Protein AF-A0AAW1F116-F1 (afdb_monomer)

Organism: Zoarces viviparus (NCBI:txid48416)

Radius of gyration: 29.41 Å; Cα contacts (8 Å, |Δi|>4): 256; chains: 1; bounding box: 89×47×71 Å

pLDDT: mean 78.93, std 21.79, range [24.86, 97.06]

Foldseek 3Di:
DCVVQNDDQEDEDECDPVCVDPVVVVVCVVRNHHYHYDAPPCCVSVVVVVVVVVVLVVLVVVCVVVVHDSVLSVLVQQCDADPPHGGVCCQRVQARDDHPDDDDPVRRDHDDDDPVVRVVSVVVVVVVVCCVVCVPPDDDDDDDAQFWKWFADPVRDTAIWGFHAADPDPQWTWTQGPVRDTHIDGVVRIGGDPPDDDDDPDDDDDDDDDDDDDDDDDDDDDDDDDDDDDDDDDWDADPVGDTDDDDDDDDD

InterPro domains:
  IPR001584 Integrase, catalytic core [PS50994] (1-60)
  IPR012337 Ribonuclease H-like superfamily [SSF53098] (2-99)
  IPR036397 Ribonuclease H superfamily [G3DSA:3.30.420.10] (1-137)

Structure (mmCIF, N/CA/C/O backbone):
data_AF-A0AAW1F116-F1
#
_entry.id   AF-A0AAW1F116-F1
#
loop_
_atom_site.group_PDB
_atom_site.id
_atom_site.type_symbol
_atom_site.label_atom_id
_atom_site.label_alt_id
_atom_site.label_comp_id
_atom_site.label_asym_id
_atom_site.label_entity_id
_atom_site.label_seq_id
_atom_site.pdbx_PDB_ins_code
_atom_site.Cartn_x
_atom_site.Cartn_y
_atom_site.Cartn_z
_atom_site.occupancy
_atom_site.B_iso_or_equiv
_atom_site.auth_seq_id
_atom_site.auth_comp_id
_atom_site.auth_asym_id
_atom_site.auth_atom_id
_atom_site.pdbx_PDB_model_num
ATOM 1 N N . MET A 1 1 ? -5.452 -13.811 8.720 1.00 84.31 1 MET A N 1
ATOM 2 C CA . MET A 1 1 ? -6.011 -12.652 7.984 1.00 84.31 1 MET A CA 1
ATOM 3 C C . MET A 1 1 ? -7.254 -13.064 7.211 1.00 84.31 1 MET A C 1
ATOM 5 O O . MET A 1 1 ? -8.323 -12.602 7.580 1.00 84.31 1 MET A O 1
ATOM 9 N N . PHE A 1 2 ? -7.142 -13.975 6.236 1.00 91.81 2 PHE A N 1
ATOM 10 C CA . PHE A 1 2 ? -8.267 -14.377 5.377 1.00 91.81 2 PHE A CA 1
ATOM 11 C C . PHE A 1 2 ? -9.425 -15.009 6.157 1.00 91.81 2 PHE A C 1
ATOM 13 O O . PHE A 1 2 ? -10.562 -14.590 6.006 1.00 91.81 2 PHE A O 1
ATOM 20 N N . ALA A 1 3 ? -9.136 -15.886 7.122 1.00 93.38 3 ALA A N 1
ATOM 21 C CA . ALA A 1 3 ? -10.169 -16.444 8.001 1.00 93.38 3 ALA A CA 1
ATOM 22 C C . ALA A 1 3 ? -10.901 -15.398 8.873 1.00 93.38 3 ALA A C 1
ATOM 24 O O . ALA A 1 3 ? -12.000 -15.654 9.344 1.00 93.38 3 ALA A O 1
ATOM 25 N N . ARG A 1 4 ? -10.297 -14.224 9.122 1.00 91.81 4 ARG A N 1
ATOM 26 C CA . ARG A 1 4 ? -10.883 -13.178 9.980 1.00 91.81 4 ARG A CA 1
ATOM 27 C C . ARG A 1 4 ? -11.636 -12.111 9.188 1.00 91.81 4 ARG A C 1
ATOM 29 O O . ARG A 1 4 ? -12.602 -11.565 9.702 1.00 91.81 4 ARG A O 1
ATOM 36 N N . PHE A 1 5 ? -11.161 -11.776 7.990 1.00 91.44 5 PHE A N 1
ATOM 37 C CA . PHE A 1 5 ? -11.670 -10.646 7.204 1.00 91.44 5 PHE A CA 1
ATOM 38 C C . PHE A 1 5 ? -12.236 -11.050 5.838 1.00 91.44 5 PHE A C 1
ATOM 40 O O . PHE A 1 5 ? -12.688 -10.184 5.097 1.00 91.44 5 PHE A O 1
ATOM 47 N N . GLY A 1 6 ? -12.222 -12.343 5.517 1.00 94.88 6 GLY A N 1
ATOM 48 C CA . GLY A 1 6 ? -12.555 -12.859 4.197 1.00 94.88 6 GLY A CA 1
ATOM 49 C C . GLY A 1 6 ? -11.342 -12.929 3.271 1.00 94.88 6 GLY A C 1
ATOM 50 O O . GLY A 1 6 ? -10.283 -12.345 3.532 1.00 94.88 6 GLY A O 1
ATOM 51 N N . ILE A 1 7 ? -11.509 -13.683 2.189 1.00 95.50 7 ILE A N 1
ATOM 52 C CA . ILE A 1 7 ? -10.541 -13.757 1.099 1.00 95.50 7 ILE A CA 1
ATOM 53 C C . ILE A 1 7 ? -10.674 -12.467 0.270 1.00 95.50 7 ILE A C 1
ATOM 55 O O . ILE A 1 7 ? -11.792 -12.105 -0.106 1.00 95.50 7 ILE A O 1
ATOM 59 N N . PRO A 1 8 ? -9.583 -11.719 0.032 1.00 94.75 8 PRO A N 1
ATOM 60 C CA . PRO A 1 8 ? -9.635 -10.516 -0.791 1.00 94.75 8 PRO A CA 1
ATOM 61 C C . PRO A 1 8 ? -9.815 -10.873 -2.271 1.00 94.75 8 PRO A C 1
ATOM 63 O O . PRO A 1 8 ? -9.358 -11.917 -2.707 1.00 94.75 8 PRO A O 1
ATOM 66 N N . GLN A 1 9 ? -10.384 -9.962 -3.063 1.00 95.38 9 GLN A N 1
ATOM 67 C CA . GLN A 1 9 ? -10.419 -10.125 -4.525 1.00 95.38 9 GLN A CA 1
ATOM 68 C C . GLN A 1 9 ? -9.025 -10.005 -5.154 1.00 95.38 9 GLN A C 1
ATOM 70 O O . GLN A 1 9 ? -8.694 -10.741 -6.077 1.00 95.38 9 GLN A O 1
ATOM 75 N N . THR A 1 10 ? -8.197 -9.093 -4.634 1.00 92.56 10 THR A N 1
ATOM 76 C CA . THR A 1 10 ? -6.861 -8.818 -5.170 1.00 92.56 10 THR A CA 1
ATOM 77 C C . THR A 1 10 ? -5.856 -8.628 -4.038 1.00 92.56 10 THR A C 1
ATOM 79 O O . THR A 1 10 ? -6.103 -7.880 -3.086 1.00 92.56 10 THR A O 1
ATOM 82 N N . VAL A 1 11 ? -4.689 -9.256 -4.164 1.00 91.56 11 VAL A N 1
ATOM 83 C CA . VAL A 1 11 ? -3.515 -9.065 -3.307 1.00 91.56 11 VAL A CA 1
ATOM 84 C C . VAL A 1 11 ? -2.414 -8.417 -4.134 1.00 91.56 11 VAL A C 1
ATOM 86 O O . VAL A 1 11 ? -2.027 -8.930 -5.180 1.00 91.56 11 VAL A O 1
ATOM 89 N N . ILE A 1 12 ? -1.875 -7.302 -3.645 1.00 88.06 12 ILE A N 1
ATOM 90 C CA . ILE A 1 12 ? -0.741 -6.617 -4.270 1.00 88.06 12 ILE A CA 1
ATOM 91 C C . ILE A 1 12 ? 0.483 -6.807 -3.379 1.00 88.06 12 ILE A C 1
ATOM 93 O O . ILE A 1 12 ? 0.433 -6.494 -2.190 1.00 88.06 12 ILE A O 1
ATOM 97 N N . SER A 1 13 ? 1.585 -7.298 -3.943 1.00 87.88 13 SER A N 1
ATOM 98 C CA . SER A 1 13 ? 2.854 -7.457 -3.224 1.00 87.88 13 SER A CA 1
ATOM 99 C C . SER A 1 13 ? 4.037 -6.933 -4.034 1.00 87.88 13 SER A C 1
ATOM 101 O O . SER A 1 13 ? 3.934 -6.611 -5.222 1.00 87.88 13 SER A O 1
ATOM 103 N N . ASN A 1 14 ? 5.204 -6.875 -3.394 1.00 83.50 14 ASN A N 1
ATOM 104 C CA . ASN A 1 14 ? 6.452 -6.753 -4.133 1.00 83.50 14 ASN A CA 1
ATOM 105 C C . ASN A 1 14 ? 6.802 -8.073 -4.840 1.00 83.50 14 ASN A C 1
ATOM 107 O O . ASN A 1 14 ? 6.207 -9.121 -4.579 1.00 83.50 14 ASN A O 1
ATOM 111 N N . ASN A 1 15 ? 7.790 -8.017 -5.731 1.00 80.81 15 ASN A N 1
ATOM 112 C CA . ASN A 1 15 ? 8.308 -9.189 -6.434 1.00 80.81 15 ASN A CA 1
ATOM 113 C C . ASN A 1 15 ? 9.326 -9.979 -5.583 1.00 80.81 15 ASN A C 1
ATOM 115 O O . ASN A 1 15 ? 10.369 -10.389 -6.085 1.00 80.81 15 ASN A O 1
ATOM 119 N N . GLY A 1 16 ? 9.078 -10.089 -4.272 1.00 82.69 16 GLY A N 1
ATOM 120 C CA . GLY A 1 16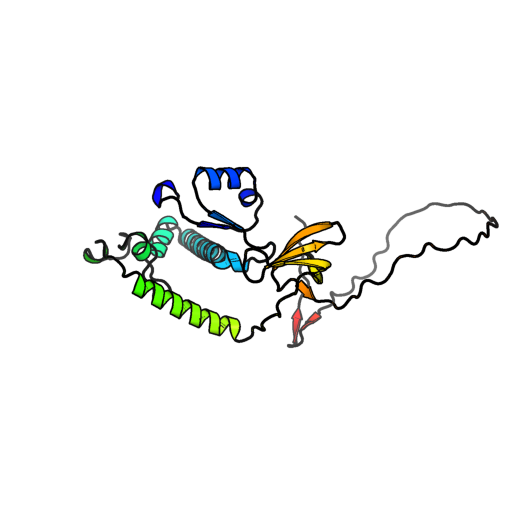 ? 9.927 -10.854 -3.362 1.00 82.69 16 GLY A CA 1
ATOM 121 C C . GLY A 1 16 ? 9.828 -12.360 -3.645 1.00 82.69 16 GLY A C 1
ATOM 122 O O . GLY A 1 16 ? 8.753 -12.804 -4.051 1.00 82.69 16 GLY A O 1
ATOM 123 N N . PRO A 1 17 ? 10.888 -13.154 -3.392 1.00 85.31 17 PRO A N 1
ATOM 124 C CA . PRO A 1 17 ? 10.936 -14.571 -3.770 1.00 85.31 17 PRO A CA 1
ATOM 125 C C . PRO A 1 17 ? 9.755 -15.398 -3.257 1.00 85.31 17 PRO A C 1
ATOM 127 O O . PRO A 1 17 ? 9.242 -16.245 -3.976 1.00 85.31 17 PRO A O 1
ATOM 130 N N . CYS A 1 18 ? 9.281 -15.107 -2.042 1.00 89.06 18 CYS A N 1
ATOM 131 C CA . CYS A 1 18 ? 8.142 -15.792 -1.431 1.00 89.06 18 CYS A CA 1
ATOM 132 C C . CYS A 1 18 ? 6.794 -15.484 -2.098 1.00 89.06 18 CYS A C 1
ATOM 134 O O . CYS A 1 18 ? 5.883 -16.297 -2.012 1.00 89.06 18 CYS A O 1
ATOM 136 N N . TYR A 1 19 ? 6.654 -14.330 -2.753 1.00 86.56 19 TYR A N 1
ATOM 137 C CA . TYR A 1 19 ? 5.426 -13.948 -3.453 1.00 86.56 19 TYR A CA 1
ATOM 138 C C . TYR A 1 19 ? 5.487 -14.297 -4.941 1.00 86.56 19 TYR A C 1
ATOM 140 O O . TYR A 1 19 ? 4.455 -14.523 -5.558 1.00 86.56 19 TYR A O 1
ATOM 148 N N . SER A 1 20 ? 6.682 -14.357 -5.535 1.00 86.12 20 SER A N 1
ATOM 149 C CA . SER A 1 20 ? 6.868 -14.760 -6.935 1.00 86.12 20 SER A CA 1
ATOM 150 C C . SER A 1 20 ? 6.945 -16.277 -7.140 1.00 86.12 20 SER A C 1
ATOM 152 O O . SER A 1 20 ? 7.155 -16.721 -8.268 1.00 86.12 20 SER A O 1
ATOM 154 N N . SER A 1 21 ? 6.836 -17.066 -6.070 1.00 90.62 21 SER A N 1
ATOM 155 C CA . SER A 1 21 ? 7.006 -18.515 -6.117 1.00 90.62 21 SER A CA 1
ATOM 156 C C . SER A 1 21 ? 5.796 -19.227 -6.736 1.00 90.62 21 SER A C 1
ATOM 158 O O . SER A 1 21 ? 4.681 -18.694 -6.793 1.00 90.62 21 SER A O 1
ATOM 160 N N . GLN A 1 22 ? 6.009 -20.455 -7.213 1.00 92.56 22 GLN A N 1
ATOM 161 C CA . GLN A 1 22 ? 4.931 -21.268 -7.776 1.00 92.56 22 GLN A CA 1
ATOM 162 C C . GLN A 1 22 ? 3.913 -21.666 -6.702 1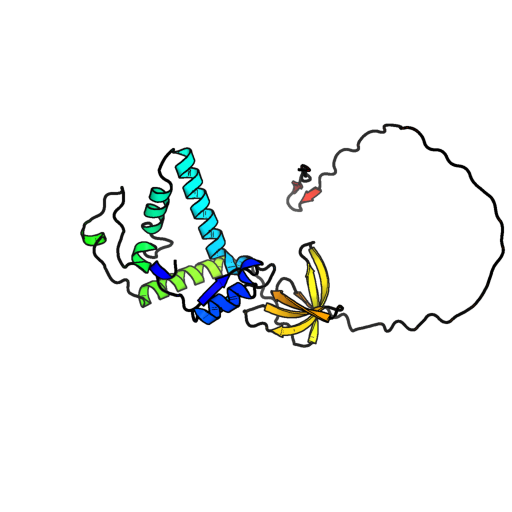.00 92.56 22 GLN A C 1
ATOM 164 O O . GLN A 1 22 ? 2.720 -21.732 -6.985 1.00 92.56 22 GLN A O 1
ATOM 169 N N . GLU A 1 23 ? 4.363 -21.857 -5.464 1.00 95.19 23 GLU A N 1
ATOM 170 C CA . GLU A 1 23 ? 3.519 -22.157 -4.311 1.00 95.19 23 GLU A CA 1
ATOM 171 C C . GLU A 1 23 ? 2.545 -21.013 -4.028 1.00 95.19 23 GLU A C 1
ATOM 173 O O . GLU A 1 23 ? 1.354 -21.260 -3.846 1.00 95.19 23 GLU A O 1
ATOM 178 N N . PHE A 1 24 ? 3.010 -19.755 -4.051 1.00 93.88 24 PHE A N 1
ATOM 179 C CA . PHE A 1 24 ? 2.128 -18.607 -3.829 1.00 93.88 24 PHE A CA 1
ATOM 180 C C . PHE A 1 24 ? 1.108 -18.444 -4.962 1.00 93.88 24 PHE A C 1
ATOM 182 O O . PHE A 1 24 ? -0.053 -18.128 -4.704 1.00 93.88 24 PHE A O 1
ATOM 189 N N . ARG A 1 25 ? 1.505 -18.737 -6.207 1.00 93.25 25 ARG A N 1
ATOM 190 C CA . ARG A 1 25 ? 0.584 -18.771 -7.354 1.00 93.25 25 ARG A CA 1
ATOM 191 C C . ARG A 1 25 ? -0.449 -19.897 -7.236 1.00 93.25 25 ARG A C 1
ATOM 193 O O . ARG A 1 25 ? -1.620 -19.696 -7.545 1.00 93.25 25 ARG A O 1
ATOM 200 N N . GLY A 1 26 ? -0.033 -21.077 -6.779 1.00 96.62 26 GLY A N 1
ATOM 201 C CA . GLY A 1 26 ? -0.941 -22.190 -6.498 1.00 96.62 26 GLY A CA 1
ATOM 202 C C . GLY A 1 26 ? -1.939 -21.832 -5.399 1.00 96.62 26 GLY A C 1
ATOM 203 O O . GLY A 1 26 ? -3.133 -22.080 -5.542 1.00 96.62 26 GLY A O 1
ATOM 204 N N . PHE A 1 27 ? -1.468 -21.165 -4.345 1.00 95.12 27 PHE A N 1
ATOM 205 C CA . PHE A 1 27 ? -2.308 -20.640 -3.272 1.00 95.12 27 PHE A CA 1
ATOM 206 C C . PHE A 1 27 ? -3.316 -19.598 -3.774 1.00 95.12 27 PHE A C 1
ATOM 208 O O . PHE A 1 27 ? -4.495 -19.711 -3.443 1.00 95.12 27 PHE A O 1
ATOM 215 N N . SER A 1 28 ? -2.894 -18.634 -4.600 1.00 95.44 28 SER A N 1
ATOM 216 C CA . SER A 1 28 ? -3.798 -17.612 -5.144 1.00 95.44 28 SER A CA 1
ATOM 217 C C . SER A 1 28 ? -4.885 -18.199 -6.034 1.00 95.44 28 SER A C 1
ATOM 219 O O . SER A 1 28 ? -6.040 -17.804 -5.926 1.00 95.44 28 SER A O 1
ATOM 221 N N . HIS A 1 29 ? -4.537 -19.193 -6.854 1.00 95.75 29 HIS A N 1
ATOM 222 C CA . HIS A 1 29 ? -5.502 -19.908 -7.683 1.00 95.75 29 HIS A CA 1
ATOM 223 C C . HIS A 1 29 ? -6.464 -20.760 -6.845 1.00 95.75 29 HIS A C 1
ATOM 225 O O . HIS A 1 29 ? -7.668 -20.734 -7.064 1.00 95.75 29 HIS A O 1
ATOM 231 N N . ALA A 1 30 ? -5.952 -21.503 -5.859 1.00 97.06 30 ALA A N 1
ATOM 232 C CA . ALA A 1 30 ? -6.778 -22.356 -5.005 1.00 97.06 30 ALA A CA 1
ATOM 233 C C . ALA A 1 30 ? -7.777 -21.561 -4.149 1.00 97.06 30 ALA A C 1
ATOM 235 O O . ALA A 1 30 ? -8.827 -22.085 -3.788 1.00 97.06 30 ALA A O 1
ATOM 236 N N . TRP A 1 31 ? -7.444 -20.315 -3.811 1.00 95.75 31 TRP A N 1
ATOM 237 C CA . TRP A 1 31 ? -8.274 -19.436 -2.987 1.00 95.75 31 TRP A CA 1
ATOM 238 C C . TRP A 1 31 ? -9.019 -18.373 -3.807 1.00 95.75 31 TRP A C 1
ATOM 240 O O . TRP A 1 31 ? -9.673 -17.529 -3.209 1.00 95.75 31 TRP A O 1
ATOM 250 N N . ASP A 1 32 ? -8.941 -18.424 -5.139 1.00 96.06 32 ASP A N 1
ATOM 251 C CA . ASP A 1 32 ? -9.643 -17.532 -6.074 1.00 96.06 32 ASP A CA 1
ATOM 252 C C . ASP A 1 32 ? -9.429 -16.030 -5.800 1.00 96.06 32 ASP A C 1
ATOM 254 O O . ASP A 1 32 ? -10.367 -15.241 -5.679 1.00 96.06 32 ASP A O 1
ATOM 258 N N . PHE A 1 33 ? -8.160 -15.623 -5.672 1.00 95.69 33 PHE A N 1
ATOM 259 C CA . PHE A 1 33 ? -7.792 -14.208 -5.620 1.00 95.69 33 PHE A CA 1
ATOM 260 C C . PHE A 1 33 ? -6.725 -13.848 -6.652 1.00 95.69 33 PHE A C 1
ATOM 262 O O . PHE A 1 33 ? -5.794 -14.606 -6.931 1.00 95.69 33 PHE A O 1
ATOM 269 N N . GLU A 1 34 ? -6.820 -12.633 -7.186 1.00 94.00 34 GLU A N 1
ATOM 270 C CA . GLU A 1 34 ? -5.843 -12.103 -8.127 1.00 94.00 34 GLU A CA 1
ATOM 271 C C . GLU A 1 34 ? -4.581 -11.651 -7.382 1.00 94.00 34 GLU A C 1
ATOM 273 O O . GLU A 1 34 ? -4.638 -10.826 -6.468 1.00 94.00 34 GLU A O 1
ATOM 278 N N . HIS A 1 35 ? -3.414 -12.158 -7.780 1.00 92.31 35 HIS A N 1
ATOM 279 C CA . HIS A 1 35 ? -2.134 -11.709 -7.237 1.00 92.31 35 HIS A CA 1
ATOM 280 C C . HIS A 1 35 ? -1.387 -10.823 -8.234 1.00 92.31 35 HIS A C 1
ATOM 282 O O . HIS A 1 35 ? -0.982 -11.269 -9.306 1.00 92.31 35 HIS A O 1
ATOM 288 N N . ILE A 1 36 ? -1.163 -9.564 -7.855 1.00 87.56 36 ILE A N 1
ATOM 289 C CA . ILE A 1 36 ? -0.456 -8.577 -8.673 1.00 87.56 36 ILE A CA 1
ATOM 290 C C . ILE A 1 36 ? 0.880 -8.241 -8.012 1.00 87.56 36 ILE A C 1
ATOM 292 O O . ILE A 1 36 ? 0.934 -7.666 -6.923 1.00 87.56 36 ILE A O 1
ATOM 296 N N . THR A 1 37 ? 1.985 -8.529 -8.697 1.00 85.56 37 THR A N 1
ATOM 297 C CA . THR A 1 37 ? 3.317 -8.103 -8.251 1.00 85.56 37 THR A CA 1
ATOM 298 C C . THR A 1 37 ? 3.696 -6.760 -8.850 1.00 85.56 37 THR A C 1
ATOM 300 O O . THR A 1 37 ? 3.411 -6.452 -10.016 1.00 85.56 37 THR A O 1
ATOM 303 N N . SER A 1 38 ? 4.382 -5.935 -8.067 1.00 79.50 38 SER A N 1
ATOM 304 C CA . SER A 1 38 ? 4.970 -4.702 -8.573 1.00 79.50 38 SER A CA 1
ATOM 305 C C . SER A 1 38 ? 6.168 -4.929 -9.493 1.00 79.50 38 SER A C 1
ATOM 307 O O . SER A 1 38 ? 6.846 -5.954 -9.432 1.00 79.50 38 SER A O 1
ATOM 309 N N . SER A 1 39 ? 6.453 -3.940 -10.352 1.00 71.75 39 SER A N 1
ATOM 310 C CA . SER A 1 39 ? 7.648 -3.978 -11.193 1.00 71.75 39 SER A CA 1
ATOM 311 C C . SER A 1 39 ? 8.880 -4.047 -10.291 1.00 71.75 39 SER A C 1
ATOM 313 O O . SER A 1 39 ? 8.979 -3.249 -9.348 1.00 71.75 39 SER A O 1
ATOM 315 N N . PRO A 1 40 ? 9.862 -4.904 -10.614 1.00 67.88 40 PRO A N 1
ATOM 316 C CA . PRO A 1 40 ? 11.149 -4.880 -9.942 1.00 67.88 40 PRO A CA 1
ATOM 317 C C . PRO A 1 40 ? 11.721 -3.458 -9.915 1.00 67.88 40 PRO A C 1
ATOM 319 O O . PRO A 1 40 ? 11.566 -2.692 -10.875 1.00 67.88 40 PRO A O 1
ATOM 322 N N . LEU A 1 41 ? 12.354 -3.111 -8.791 1.00 64.88 41 LEU A N 1
ATOM 323 C CA . LEU A 1 41 ? 12.964 -1.806 -8.514 1.00 64.88 41 LEU A CA 1
ATOM 324 C C . LEU A 1 41 ? 11.974 -0.624 -8.403 1.00 64.88 41 LEU A C 1
ATOM 326 O O . LEU A 1 41 ? 12.401 0.524 -8.272 1.00 64.88 41 LEU A O 1
ATOM 330 N N . TYR A 1 42 ? 10.655 -0.854 -8.405 1.00 68.50 42 TYR A N 1
ATOM 331 C CA . TYR A 1 42 ? 9.645 0.199 -8.230 1.00 68.50 42 TYR A CA 1
ATOM 332 C C . TYR A 1 42 ? 8.948 0.151 -6.852 1.00 68.50 42 TYR A C 1
ATOM 334 O O . TYR A 1 42 ? 7.748 -0.135 -6.787 1.00 68.50 42 TYR A O 1
ATOM 342 N N . PRO A 1 43 ? 9.654 0.456 -5.738 1.00 59.94 43 PRO A N 1
ATOM 343 C CA . PRO A 1 43 ? 9.103 0.342 -4.381 1.00 59.94 43 PRO A CA 1
ATOM 344 C C . PRO A 1 43 ? 7.872 1.230 -4.152 1.00 59.94 43 PRO A C 1
ATOM 346 O O . PRO A 1 43 ? 6.994 0.887 -3.369 1.00 59.94 43 PRO A O 1
ATOM 349 N N . GLN A 1 44 ? 7.723 2.326 -4.908 1.00 69.25 44 GLN A N 1
ATOM 350 C CA . GLN A 1 44 ? 6.590 3.251 -4.779 1.00 69.25 44 GLN A CA 1
ATOM 351 C C . GLN A 1 44 ? 5.226 2.565 -4.934 1.00 69.25 44 GLN A C 1
ATOM 353 O O . GLN A 1 44 ? 4.260 2.984 -4.302 1.00 69.25 44 GLN A O 1
ATOM 358 N N . SER A 1 45 ? 5.144 1.502 -5.731 1.00 64.75 45 SER A N 1
ATOM 359 C CA . SER A 1 45 ? 3.909 0.724 -5.910 1.00 64.75 45 SER A CA 1
ATOM 360 C C . SER A 1 45 ? 3.443 -0.018 -4.653 1.00 64.75 45 SER A C 1
ATOM 362 O O . SER A 1 45 ? 2.248 -0.246 -4.512 1.00 64.75 45 SER A O 1
ATOM 364 N N . ASN A 1 46 ? 4.349 -0.337 -3.723 1.00 76.31 46 ASN A N 1
ATOM 365 C CA . ASN A 1 46 ? 4.034 -0.950 -2.430 1.00 76.31 46 ASN A CA 1
ATOM 366 C C . ASN A 1 46 ? 4.216 0.034 -1.256 1.00 76.31 46 ASN A C 1
ATOM 368 O O . ASN A 1 46 ? 4.230 -0.353 -0.087 1.00 76.31 46 ASN A O 1
ATOM 372 N N . SER A 1 47 ? 4.351 1.330 -1.560 1.00 77.56 47 SER A N 1
ATOM 373 C CA . SER A 1 47 ? 4.700 2.355 -0.570 1.00 77.56 47 SER A CA 1
ATOM 374 C C . SER A 1 47 ? 3.691 2.475 0.568 1.00 77.56 47 SER A C 1
ATOM 376 O O . SER A 1 47 ? 4.085 2.805 1.682 1.00 77.56 47 SER A O 1
ATOM 378 N N . LEU A 1 48 ? 2.406 2.188 0.330 1.00 83.38 48 LEU A N 1
ATOM 379 C CA . LEU A 1 48 ? 1.396 2.224 1.387 1.00 83.38 48 LEU A CA 1
ATOM 380 C C . LEU A 1 48 ? 1.684 1.172 2.465 1.00 83.38 48 LEU A C 1
ATOM 382 O O . LEU A 1 48 ? 1.730 1.517 3.641 1.00 83.38 48 LEU A O 1
ATOM 386 N N . ALA A 1 49 ? 1.935 -0.078 2.067 1.00 86.00 49 ALA A N 1
ATOM 387 C CA . ALA A 1 49 ? 2.260 -1.148 3.005 1.00 86.00 49 ALA A CA 1
ATOM 388 C C . ALA A 1 49 ? 3.575 -0.855 3.743 1.00 86.00 49 ALA A C 1
ATOM 390 O O . ALA A 1 49 ? 3.640 -0.987 4.963 1.00 86.00 49 ALA A O 1
ATOM 391 N N . GLU A 1 50 ? 4.600 -0.380 3.029 1.00 87.12 50 GLU A N 1
ATOM 392 C CA . GLU A 1 50 ? 5.883 0.013 3.626 1.00 87.12 50 GLU A CA 1
ATOM 393 C C . GLU A 1 50 ? 5.720 1.143 4.652 1.00 87.12 50 GLU A C 1
ATOM 395 O O . GLU A 1 50 ? 6.283 1.080 5.747 1.00 87.12 50 GLU A O 1
ATOM 400 N N . LYS A 1 51 ? 4.902 2.156 4.340 1.00 89.19 51 LYS A N 1
ATOM 401 C CA . LYS A 1 51 ? 4.587 3.248 5.267 1.00 89.19 51 LYS A CA 1
ATOM 402 C C . LYS A 1 51 ? 3.820 2.759 6.484 1.00 89.19 51 LYS A C 1
ATOM 404 O O . LYS A 1 51 ? 4.158 3.161 7.593 1.00 89.19 51 LYS A O 1
ATOM 409 N N . THR A 1 52 ? 2.857 1.858 6.315 1.00 89.31 52 THR A N 1
ATOM 410 C CA . THR A 1 52 ? 2.153 1.252 7.450 1.00 89.31 52 THR A CA 1
ATOM 411 C C . THR A 1 52 ? 3.110 0.459 8.339 1.00 89.31 52 THR A C 1
ATOM 413 O O . THR A 1 52 ? 3.061 0.615 9.556 1.00 89.31 52 THR A O 1
ATOM 416 N N . VAL A 1 53 ? 4.031 -0.325 7.768 1.00 91.81 53 VAL A N 1
ATOM 417 C CA . VAL A 1 53 ? 5.066 -1.038 8.540 1.00 91.81 53 VAL A CA 1
ATOM 418 C C . VAL A 1 53 ? 5.959 -0.055 9.295 1.00 91.81 53 VAL A C 1
ATOM 420 O O . VAL A 1 53 ? 6.250 -0.280 10.468 1.00 91.81 53 VAL A O 1
ATOM 423 N N . GLN A 1 54 ? 6.358 1.053 8.664 1.00 93.12 54 GLN A N 1
ATOM 424 C CA . GLN A 1 54 ? 7.126 2.113 9.321 1.00 93.12 54 GLN A CA 1
ATOM 425 C C . GLN A 1 54 ? 6.366 2.697 10.524 1.00 93.12 54 GLN A C 1
ATOM 427 O O . GLN A 1 54 ? 6.943 2.840 11.600 1.00 93.12 54 GLN A O 1
ATOM 432 N N . THR A 1 55 ? 5.074 3.001 10.368 1.00 93.38 55 THR A N 1
ATOM 433 C CA . THR A 1 55 ? 4.225 3.495 11.462 1.00 93.38 55 THR A CA 1
ATOM 434 C C . THR A 1 55 ? 4.099 2.472 12.589 1.00 93.38 55 THR A C 1
ATOM 436 O O . THR A 1 55 ? 4.254 2.834 13.751 1.00 93.38 55 THR A O 1
ATOM 439 N N . VAL A 1 56 ? 3.863 1.198 12.263 1.00 94.44 56 VAL A N 1
ATOM 440 C CA . VAL A 1 56 ? 3.741 0.117 13.252 1.00 94.44 56 VAL A CA 1
ATOM 441 C C . VAL A 1 56 ? 5.036 -0.058 14.040 1.00 94.44 56 VAL A C 1
ATOM 443 O O . VAL A 1 56 ? 4.982 -0.098 15.264 1.00 94.44 56 VAL A O 1
ATOM 446 N N . LYS A 1 57 ? 6.195 -0.082 13.373 1.00 95.94 57 LYS A N 1
ATOM 447 C CA . LYS A 1 57 ? 7.502 -0.149 14.047 1.00 95.94 57 LYS A CA 1
ATOM 448 C C . LYS A 1 57 ? 7.684 1.011 15.021 1.00 95.94 57 LYS A C 1
ATOM 450 O O . LYS A 1 57 ? 7.931 0.780 16.195 1.00 95.94 57 LYS A O 1
ATOM 455 N N . ALA A 1 58 ? 7.418 2.239 14.574 1.00 96.19 58 ALA A N 1
ATOM 456 C CA . ALA A 1 58 ? 7.516 3.414 15.434 1.00 96.19 58 ALA A CA 1
ATOM 457 C C . ALA A 1 58 ? 6.566 3.357 16.647 1.00 96.19 58 ALA A C 1
ATOM 459 O O . ALA A 1 58 ? 6.909 3.854 17.719 1.00 96.19 58 ALA A O 1
ATOM 460 N N . LEU A 1 59 ? 5.371 2.771 16.502 1.00 95.62 59 LEU A N 1
ATOM 461 C CA . LEU A 1 59 ? 4.458 2.543 17.628 1.00 95.62 59 LEU A CA 1
ATOM 462 C C . LEU A 1 59 ? 5.018 1.513 18.615 1.00 95.62 59 LEU A C 1
ATOM 464 O O . LEU A 1 59 ? 4.920 1.721 19.822 1.00 95.62 59 LEU A O 1
ATOM 468 N N . MET A 1 60 ? 5.614 0.429 18.115 1.00 95.88 60 MET A N 1
ATOM 469 C CA . MET A 1 60 ? 6.225 -0.611 18.947 1.00 95.88 60 MET A CA 1
ATOM 470 C C . MET A 1 60 ? 7.463 -0.091 19.683 1.00 95.88 60 MET A C 1
ATOM 472 O O . MET A 1 60 ? 7.588 -0.329 20.880 1.00 95.88 60 MET A O 1
ATOM 476 N N . ASP A 1 61 ? 8.315 0.691 19.017 1.00 96.81 61 ASP A N 1
ATOM 477 C CA . ASP A 1 61 ? 9.502 1.305 19.626 1.00 96.81 61 ASP A CA 1
ATOM 478 C C . ASP A 1 61 ? 9.113 2.255 20.768 1.00 96.81 61 ASP A C 1
ATOM 480 O O . ASP A 1 61 ? 9.713 2.237 21.844 1.00 96.81 61 ASP A O 1
ATOM 484 N N . LYS A 1 62 ? 8.056 3.056 20.569 1.00 96.00 62 LYS A N 1
ATOM 485 C CA . LYS A 1 62 ? 7.508 3.936 21.611 1.00 96.00 62 LYS A CA 1
ATOM 486 C C . LYS A 1 62 ? 6.919 3.150 22.778 1.00 96.00 62 LYS A C 1
ATOM 488 O O . LYS A 1 62 ? 7.171 3.513 23.924 1.00 96.00 62 LYS A O 1
ATOM 493 N N . ALA A 1 63 ? 6.166 2.085 22.499 1.00 95.50 63 ALA A N 1
ATOM 494 C CA . ALA A 1 63 ? 5.604 1.228 23.539 1.00 95.50 63 ALA A CA 1
ATOM 495 C C . ALA A 1 63 ? 6.713 0.572 24.373 1.00 95.50 63 ALA A C 1
ATOM 497 O O . ALA A 1 63 ? 6.675 0.606 25.599 1.00 95.50 63 ALA A O 1
ATOM 498 N N . HIS A 1 64 ? 7.762 0.078 23.711 1.00 96.19 64 HIS A N 1
ATOM 499 C CA . HIS A 1 64 ? 8.939 -0.476 24.370 1.00 96.19 64 HIS A CA 1
ATOM 500 C C . HIS A 1 64 ? 9.648 0.566 25.250 1.00 96.19 64 HIS A C 1
ATOM 502 O O . HIS A 1 64 ? 9.917 0.302 26.421 1.00 96.19 64 HIS A O 1
ATOM 508 N N . ALA A 1 65 ? 9.889 1.776 24.730 1.00 96.81 65 ALA A N 1
ATOM 509 C CA . ALA A 1 65 ? 10.505 2.864 25.492 1.00 96.81 65 ALA A CA 1
ATOM 510 C C . ALA A 1 65 ? 9.687 3.264 26.735 1.00 96.81 65 ALA A C 1
ATOM 512 O O . ALA A 1 65 ? 10.258 3.603 27.769 1.00 96.81 65 ALA A O 1
ATOM 513 N N . GLN A 1 66 ? 8.356 3.195 26.648 1.00 95.56 66 GLN A N 1
ATOM 514 C CA . GLN A 1 66 ? 7.434 3.509 27.745 1.00 95.56 66 GLN A CA 1
ATOM 515 C C . GLN A 1 66 ? 7.092 2.300 28.630 1.00 95.56 66 GLN A C 1
ATOM 517 O O . GLN A 1 66 ? 6.365 2.460 29.607 1.00 95.56 66 GLN A O 1
ATOM 522 N N . ARG A 1 67 ? 7.606 1.102 28.311 1.00 95.19 67 ARG A N 1
ATOM 523 C CA . ARG A 1 67 ? 7.260 -0.177 28.959 1.00 95.19 67 ARG A CA 1
ATOM 524 C C . ARG A 1 67 ? 5.750 -0.450 28.989 1.00 95.19 67 ARG A C 1
ATOM 526 O O . ARG A 1 67 ? 5.223 -0.972 29.969 1.00 95.19 67 ARG A O 1
ATOM 533 N N . THR A 1 68 ? 5.055 -0.089 27.915 1.00 93.69 68 THR A N 1
ATOM 534 C CA . THR A 1 68 ? 3.620 -0.333 27.731 1.00 93.69 68 THR A CA 1
ATOM 535 C C . THR A 1 68 ? 3.375 -1.482 26.756 1.00 93.69 68 THR A C 1
ATOM 537 O O . THR A 1 68 ? 4.261 -1.881 25.998 1.00 93.69 68 THR A O 1
ATOM 540 N N . ASP A 1 69 ? 2.161 -2.035 26.775 1.00 94.25 69 ASP A N 1
ATOM 541 C CA . ASP A 1 69 ? 1.770 -3.100 25.852 1.00 94.25 69 ASP A CA 1
ATOM 542 C C . ASP A 1 69 ? 1.704 -2.573 24.397 1.00 94.25 69 ASP A C 1
ATOM 544 O O . ASP A 1 69 ? 0.867 -1.714 24.090 1.00 94.25 69 ASP A O 1
ATOM 548 N N . PRO A 1 70 ? 2.529 -3.085 23.459 1.00 94.31 70 PRO A N 1
ATOM 549 C CA . PRO A 1 70 ? 2.489 -2.665 22.059 1.00 94.31 70 PRO A CA 1
ATOM 550 C C . PRO A 1 70 ? 1.147 -2.960 21.372 1.00 94.31 70 PRO A C 1
ATOM 552 O O . PRO A 1 70 ? 0.776 -2.258 20.425 1.00 94.31 70 PRO A O 1
ATOM 555 N N . TYR A 1 71 ? 0.384 -3.958 21.829 1.00 94.62 71 TYR A N 1
ATOM 556 C CA . TYR A 1 71 ? -0.932 -4.260 21.265 1.00 94.62 71 TYR A CA 1
ATOM 557 C C . TYR A 1 71 ? -1.964 -3.184 21.589 1.00 94.62 71 TYR A C 1
ATOM 559 O O . TYR A 1 71 ? -2.863 -2.948 20.775 1.00 94.62 71 TYR A O 1
ATOM 567 N N . LEU A 1 72 ? -1.800 -2.482 22.712 1.00 94.31 72 LEU A N 1
ATOM 568 C CA . LEU A 1 72 ? -2.630 -1.338 23.059 1.00 94.31 72 LEU A CA 1
ATOM 569 C C . LEU A 1 72 ? -2.378 -0.169 22.100 1.00 94.31 72 LEU A C 1
ATOM 571 O O . LEU A 1 72 ? -3.324 0.401 21.562 1.00 94.31 72 LEU A O 1
ATOM 575 N N . SER A 1 73 ? -1.115 0.108 21.765 1.00 93.88 73 SER A N 1
ATOM 576 C CA . SER A 1 73 ? -0.758 1.109 20.747 1.00 93.88 73 SER A CA 1
ATOM 577 C C . SER A 1 73 ? -1.353 0.779 19.374 1.00 93.88 73 SER A C 1
ATOM 579 O O . SER A 1 73 ? -1.825 1.664 18.658 1.00 93.88 73 SER A O 1
ATOM 581 N N . LEU A 1 74 ? -1.382 -0.505 19.000 1.00 94.62 74 LEU A N 1
ATOM 582 C CA . LEU A 1 74 ? -2.032 -0.957 17.766 1.00 94.62 74 LEU A CA 1
ATOM 583 C C . LEU A 1 74 ? -3.558 -0.838 17.826 1.00 94.62 74 LEU A C 1
ATOM 585 O O . LEU A 1 74 ? -4.187 -0.582 16.798 1.00 94.62 74 LEU A O 1
ATOM 589 N N . LEU A 1 75 ? -4.169 -1.054 18.992 1.00 95.38 75 LEU A N 1
ATOM 590 C CA . LEU A 1 75 ? -5.600 -0.843 19.201 1.00 95.38 75 LEU A CA 1
ATOM 591 C C . LEU A 1 75 ? -5.961 0.633 19.012 1.00 95.38 75 LEU A C 1
ATOM 593 O O . LEU A 1 75 ? -6.872 0.931 18.241 1.00 95.38 75 LEU A O 1
ATOM 597 N N . GLU A 1 76 ? -5.197 1.542 19.616 1.00 94.19 76 GLU A N 1
ATOM 598 C CA . GLU A 1 76 ? -5.411 2.983 19.455 1.00 94.19 76 GLU A CA 1
ATOM 599 C C . GLU A 1 76 ? -5.191 3.428 18.009 1.00 94.19 76 GLU A C 1
ATOM 601 O O . GLU A 1 76 ? -6.018 4.142 17.449 1.00 94.19 76 GLU A O 1
ATOM 606 N N . TYR A 1 77 ? -4.158 2.920 17.330 1.00 94.31 77 TYR A N 1
ATOM 607 C CA . TYR A 1 77 ? -3.953 3.204 15.907 1.00 94.31 77 TYR A CA 1
ATOM 608 C C . TYR A 1 77 ? -5.162 2.815 15.039 1.00 94.31 77 TYR A C 1
ATOM 610 O O . TYR A 1 77 ? -5.524 3.547 14.119 1.00 94.31 77 TYR A O 1
ATOM 618 N N . ARG A 1 78 ? -5.833 1.694 15.343 1.00 94.62 78 ARG A N 1
ATOM 619 C CA . ARG A 1 78 ? -7.062 1.285 14.636 1.00 94.62 78 ARG A CA 1
ATOM 620 C C . ARG A 1 78 ? -8.246 2.210 14.922 1.00 94.62 78 ARG A C 1
ATOM 622 O O . ARG A 1 78 ? -9.132 2.304 14.075 1.00 94.62 78 ARG A O 1
ATOM 629 N N . ASN A 1 79 ? -8.268 2.868 16.078 1.00 95.06 79 ASN A N 1
ATOM 630 C CA . ASN A 1 79 ? -9.309 3.812 16.485 1.00 95.06 79 ASN A CA 1
ATOM 631 C C . ASN A 1 79 ? -9.044 5.254 16.033 1.00 95.06 79 ASN A C 1
ATOM 633 O O . ASN A 1 79 ? -9.986 6.044 15.989 1.00 95.06 79 ASN A O 1
ATOM 637 N N . THR A 1 80 ? -7.819 5.591 15.633 1.00 93.56 80 THR A N 1
ATOM 638 C CA . THR A 1 80 ? -7.446 6.946 15.210 1.00 93.56 80 THR A CA 1
ATOM 639 C C . THR A 1 80 ? -7.915 7.254 13.778 1.00 93.56 80 THR A C 1
ATOM 641 O O . THR A 1 80 ? -7.549 6.540 12.840 1.00 93.56 80 THR A O 1
ATOM 644 N N . PRO A 1 81 ? -8.718 8.315 13.564 1.00 92.06 81 PRO A N 1
ATOM 645 C CA . PRO A 1 81 ? -9.042 8.824 12.229 1.00 92.06 81 PRO A CA 1
ATOM 646 C C . PRO A 1 81 ? -7.786 9.274 11.468 1.00 92.06 81 PRO A C 1
ATOM 648 O O . PRO A 1 81 ? -6.869 9.837 12.062 1.00 92.06 81 PRO A O 1
ATOM 651 N N . VAL A 1 82 ? -7.749 9.071 10.149 1.00 85.94 82 VAL A N 1
ATOM 652 C CA . VAL A 1 82 ? -6.579 9.401 9.310 1.00 85.94 82 VAL A CA 1
ATOM 653 C C . VAL A 1 82 ? -6.983 10.379 8.211 1.00 85.94 82 VAL A C 1
ATOM 655 O O . VAL A 1 82 ? -7.899 10.093 7.446 1.00 85.94 82 VAL A O 1
ATOM 658 N N . ASP A 1 83 ? -6.301 11.524 8.115 1.00 77.38 83 ASP A N 1
ATOM 659 C CA . ASP A 1 83 ? -6.414 12.493 7.009 1.00 77.38 83 ASP A CA 1
ATOM 660 C C . ASP A 1 83 ? -7.856 12.859 6.600 1.00 77.38 83 ASP A C 1
ATOM 662 O O . ASP A 1 83 ? -8.204 12.926 5.419 1.00 77.38 83 ASP A O 1
ATOM 666 N N . GLY A 1 84 ? -8.726 13.094 7.589 1.00 81.25 84 GLY A N 1
ATOM 667 C CA . GLY A 1 84 ? -10.128 13.470 7.362 1.00 81.25 84 GLY A CA 1
ATOM 668 C C . GLY A 1 84 ? -11.054 12.309 6.966 1.00 81.25 84 GLY A C 1
ATOM 669 O O . GLY A 1 84 ? -12.232 12.540 6.658 1.00 81.25 84 GLY A O 1
ATOM 670 N N . LEU A 1 85 ? -10.547 11.073 6.992 1.00 89.06 85 LEU A N 1
ATOM 671 C CA . LEU A 1 85 ? -11.311 9.830 6.909 1.00 89.06 85 LEU A CA 1
ATOM 672 C C . LEU A 1 85 ? -11.594 9.270 8.310 1.00 89.06 85 LEU A C 1
ATOM 674 O O . LEU A 1 85 ? -10.908 9.585 9.281 1.00 89.06 85 LEU A O 1
ATOM 678 N N . LYS A 1 86 ? -12.617 8.414 8.396 1.00 92.00 86 LYS A N 1
ATOM 679 C CA . LYS A 1 86 ? -12.921 7.616 9.592 1.00 92.00 86 LYS A CA 1
ATOM 680 C C . LYS A 1 86 ? -11.751 6.677 9.922 1.00 92.00 86 LYS A C 1
ATOM 682 O O . LYS A 1 86 ? -10.912 6.400 9.063 1.00 92.00 86 LYS A O 1
ATOM 687 N N . SER A 1 87 ? -11.692 6.198 11.161 1.00 94.25 87 SER A N 1
ATOM 688 C CA . SER A 1 87 ? -10.608 5.314 11.602 1.00 94.25 87 SER A CA 1
ATOM 689 C C . SER A 1 87 ? -10.627 3.957 10.883 1.00 94.25 87 SER A C 1
ATOM 691 O O . SER A 1 87 ? -11.679 3.547 10.379 1.00 94.25 87 SER A O 1
ATOM 693 N N . PRO A 1 88 ? -9.503 3.216 10.842 1.00 94.06 88 PRO A N 1
ATOM 694 C CA . PRO A 1 88 ? -9.472 1.873 10.263 1.00 94.06 88 PRO A CA 1
ATOM 695 C C . PRO A 1 88 ? -10.557 0.936 10.818 1.00 94.06 88 PRO A C 1
ATOM 697 O O . PRO A 1 88 ? -11.194 0.218 10.049 1.00 94.06 88 PRO A O 1
ATOM 700 N N . ALA A 1 89 ? -10.811 0.971 12.131 1.00 94.81 89 ALA A N 1
ATOM 701 C CA . ALA A 1 89 ? -11.866 0.182 12.763 1.00 94.81 89 ALA A CA 1
ATOM 702 C C . ALA A 1 89 ? -13.262 0.592 12.279 1.00 94.81 89 ALA A C 1
ATOM 704 O O . ALA A 1 89 ? -14.069 -0.268 11.941 1.00 94.81 89 ALA A O 1
ATOM 705 N N . GLN A 1 90 ? -13.533 1.892 12.158 1.00 94.38 90 GLN A N 1
ATOM 706 C CA . GLN A 1 90 ? -14.814 2.376 11.643 1.00 94.38 90 GLN A CA 1
ATOM 707 C C . GLN A 1 90 ? -15.012 2.029 10.164 1.00 94.38 90 GLN A C 1
ATOM 709 O O . GLN A 1 90 ? -16.115 1.684 9.754 1.00 94.38 90 GLN A O 1
ATOM 714 N N . LEU A 1 91 ? -13.959 2.093 9.349 1.00 93.38 91 LEU A N 1
ATOM 715 C CA . LEU A 1 91 ? -14.046 1.751 7.928 1.00 93.38 91 LEU A CA 1
ATOM 716 C C . LEU A 1 91 ? -14.249 0.248 7.698 1.00 93.38 91 LEU A C 1
ATOM 718 O O . LEU A 1 91 ? -14.953 -0.126 6.765 1.00 93.38 91 LEU A O 1
ATOM 722 N N . LEU A 1 92 ? -13.640 -0.599 8.532 1.00 92.31 92 LEU A N 1
ATOM 723 C CA . LEU A 1 92 ? -13.678 -2.054 8.373 1.00 92.31 92 LEU A CA 1
ATOM 724 C C . LEU A 1 92 ? -14.837 -2.721 9.128 1.00 92.31 92 LEU A C 1
ATOM 726 O O . LEU A 1 92 ? -15.416 -3.679 8.635 1.00 92.31 92 LEU A O 1
ATOM 730 N N . MET A 1 93 ? -15.147 -2.243 10.333 1.00 92.25 93 MET A N 1
ATOM 731 C CA . MET A 1 93 ? -16.099 -2.857 11.271 1.00 92.25 93 MET A CA 1
ATOM 732 C C . MET A 1 93 ? -17.300 -1.955 11.582 1.00 92.25 93 MET A C 1
ATOM 734 O O . MET A 1 93 ? -18.121 -2.314 12.422 1.00 92.25 93 MET A O 1
ATOM 738 N N . SER A 1 94 ? -17.385 -0.773 10.959 1.00 94.38 94 SER A N 1
ATOM 739 C CA . SER A 1 94 ? -18.456 0.212 11.180 1.00 94.38 94 SER A CA 1
ATOM 740 C C . SER A 1 94 ? -18.592 0.695 12.625 1.00 94.38 94 SER A C 1
ATOM 742 O O . SER A 1 94 ? -19.595 1.289 12.970 1.00 94.38 94 SER A O 1
ATOM 744 N N . ARG A 1 95 ? -17.592 0.499 13.488 1.00 95.06 95 ARG A N 1
ATOM 745 C CA . ARG A 1 95 ? -17.634 0.936 14.892 1.00 95.06 95 ARG A CA 1
ATOM 746 C C . ARG A 1 95 ? -16.253 1.295 15.407 1.00 95.06 95 ARG A C 1
ATOM 748 O O . ARG A 1 95 ? -15.246 0.866 14.841 1.00 95.06 95 ARG A O 1
ATOM 755 N N . CYS A 1 96 ? -16.199 2.038 16.504 1.00 95.19 96 CYS A N 1
ATOM 756 C CA . CYS A 1 96 ? -14.970 2.153 17.277 1.00 95.19 96 CYS A CA 1
ATOM 757 C C . CYS A 1 96 ? -14.787 0.926 18.178 1.00 95.19 96 CYS A C 1
ATOM 759 O O . CYS A 1 96 ? -15.750 0.299 18.624 1.00 95.19 96 CYS A O 1
ATOM 761 N N . LEU A 1 97 ? -13.534 0.580 18.456 1.00 95.06 97 LEU A N 1
ATOM 762 C CA . LEU A 1 97 ? -13.194 -0.474 19.404 1.00 95.06 97 LEU A CA 1
ATOM 763 C C . LEU A 1 97 ? -13.072 0.124 20.804 1.00 95.06 97 LEU A C 1
ATOM 765 O O . LEU A 1 97 ? -12.539 1.220 20.962 1.00 95.06 97 LEU A O 1
ATOM 769 N N . ARG A 1 98 ? -13.526 -0.601 21.828 1.00 95.5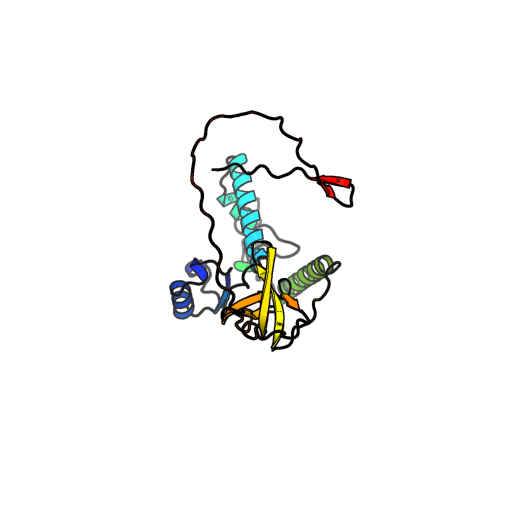0 98 ARG A N 1
ATOM 770 C CA . ARG A 1 98 ? -13.316 -0.184 23.217 1.00 95.50 98 ARG A CA 1
ATOM 771 C C . ARG A 1 98 ? -11.821 -0.216 23.524 1.00 95.50 98 ARG A C 1
ATOM 773 O O . ARG A 1 98 ? -11.185 -1.244 23.298 1.00 95.50 98 ARG A O 1
ATOM 780 N N . SER A 1 99 ? -11.286 0.885 24.034 1.00 92.50 99 SER A N 1
ATOM 781 C CA . SER A 1 99 ? -9.878 1.013 24.403 1.00 92.50 99 SER A CA 1
ATOM 782 C C . SER A 1 99 ? -9.729 1.687 25.773 1.00 92.50 99 SER A C 1
ATOM 784 O O . SER A 1 99 ? -10.710 1.786 26.511 1.00 92.50 99 SER A O 1
ATOM 786 N N . ILE A 1 100 ? -8.507 2.079 26.151 1.00 90.25 100 ILE A N 1
ATOM 787 C CA . ILE A 1 100 ? -8.249 2.756 27.436 1.00 90.25 100 ILE A CA 1
ATOM 788 C C . ILE A 1 100 ? -8.752 4.199 27.451 1.00 90.25 100 ILE A C 1
ATOM 790 O O . ILE A 1 100 ? -8.968 4.767 28.521 1.00 90.25 100 ILE A O 1
ATOM 794 N N . LEU A 1 101 ? -8.923 4.800 26.274 1.00 89.88 101 LEU A N 1
ATOM 795 C CA . LEU A 1 101 ? -9.454 6.145 26.157 1.00 89.88 101 LEU A CA 1
ATOM 796 C C . LEU A 1 101 ? -10.975 6.116 26.360 1.00 89.88 101 LEU A C 1
ATOM 798 O O . LEU A 1 101 ? -11.649 5.245 25.798 1.00 89.88 101 LEU A O 1
ATOM 802 N N . PRO A 1 102 ? -11.537 7.061 27.136 1.00 91.94 102 PRO A N 1
ATOM 803 C CA . PRO A 1 102 ? -12.976 7.159 27.318 1.00 91.94 102 PRO A CA 1
ATOM 804 C C . PRO A 1 102 ? -13.695 7.263 25.973 1.00 91.94 102 PRO A C 1
ATOM 806 O O . PRO A 1 102 ? -13.363 8.101 25.132 1.00 91.94 102 PRO A O 1
ATOM 809 N N . ILE A 1 103 ? -14.700 6.414 25.784 1.00 91.94 103 ILE A N 1
ATOM 810 C CA . ILE A 1 103 ? -15.503 6.364 24.569 1.00 91.94 103 ILE A CA 1
ATOM 811 C C . ILE A 1 103 ? -16.978 6.257 24.930 1.00 91.94 103 ILE A C 1
ATOM 813 O O . ILE A 1 103 ? -17.345 5.605 25.906 1.00 91.94 103 ILE A O 1
ATOM 817 N N . THR A 1 104 ? -17.830 6.923 24.155 1.00 93.12 104 THR A N 1
ATOM 818 C CA . THR A 1 104 ? -19.277 6.861 24.380 1.00 93.12 104 THR A CA 1
ATOM 819 C C . THR A 1 104 ? -19.850 5.545 23.866 1.00 93.12 104 THR A C 1
ATOM 821 O O . THR A 1 104 ? -19.414 5.035 22.832 1.00 93.12 104 THR A O 1
ATOM 824 N N . GLU A 1 105 ? -20.886 5.029 24.533 1.00 93.56 105 GLU A N 1
ATOM 825 C CA . GLU A 1 105 ? -21.583 3.806 24.108 1.00 93.56 105 GLU A CA 1
ATOM 826 C C . GLU A 1 1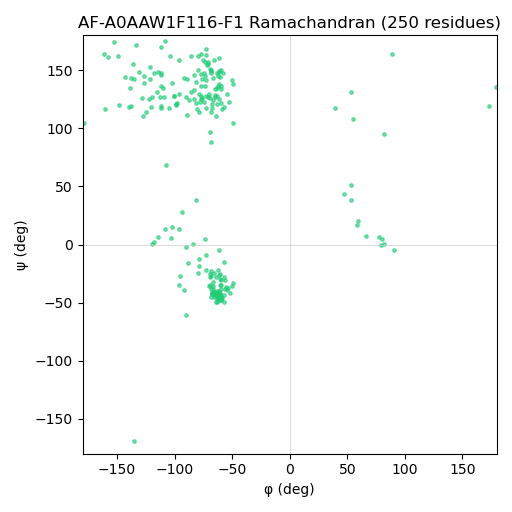05 ? -22.064 3.908 22.653 1.00 93.56 105 GLU A C 1
ATOM 828 O O . GLU A 1 105 ? -21.891 2.989 21.859 1.00 93.56 105 GLU A O 1
ATOM 833 N N . LYS A 1 106 ? -22.549 5.090 22.250 1.00 93.62 106 LYS A N 1
ATOM 834 C CA . LYS A 1 106 ? -22.967 5.371 20.871 1.00 93.62 106 LYS A CA 1
ATOM 835 C C . LYS A 1 106 ? -21.869 5.093 19.836 1.00 93.62 106 LYS A C 1
ATOM 837 O O . LYS A 1 106 ? -22.179 4.631 18.748 1.00 93.62 106 LYS A O 1
ATOM 842 N N . GLN A 1 107 ? -20.601 5.368 20.147 1.00 91.12 107 GLN A N 1
ATOM 843 C CA . GLN A 1 107 ? -19.481 5.140 19.221 1.00 91.12 107 GLN A CA 1
ATOM 844 C C . GLN A 1 107 ? -19.044 3.668 19.149 1.00 91.12 107 GLN A C 1
ATOM 846 O O . GLN A 1 107 ? -18.356 3.283 18.199 1.00 91.12 107 GLN A O 1
ATOM 851 N N . LEU A 1 108 ? -19.410 2.857 20.146 1.00 94.50 108 LEU A N 1
ATOM 852 C CA . LEU A 1 108 ? -19.170 1.412 20.157 1.00 94.50 108 LEU A CA 1
ATOM 853 C C . LEU A 1 108 ? -20.197 0.652 19.313 1.00 94.50 108 LEU A C 1
ATOM 855 O O . LEU A 1 108 ? -19.897 -0.447 18.835 1.00 94.50 108 LEU A O 1
ATOM 859 N N . GLN A 1 109 ? -21.377 1.242 19.117 1.00 95.56 109 GLN A N 1
ATOM 860 C CA . GLN A 1 109 ? -22.425 0.691 18.272 1.00 95.56 109 GLN A CA 1
ATOM 861 C C . GLN A 1 109 ? -22.060 0.819 16.781 1.00 95.56 109 GLN A C 1
ATOM 863 O O . GLN A 1 109 ? -21.470 1.826 16.377 1.00 95.56 109 GLN A O 1
ATOM 868 N N . PRO A 1 110 ? -22.384 -0.185 15.944 1.00 95.38 110 PRO A N 1
ATOM 869 C CA . PRO A 1 110 ? -22.158 -0.103 14.508 1.00 95.38 110 PRO A CA 1
ATOM 870 C C . PRO A 1 110 ? -22.949 1.035 13.850 1.00 95.38 110 PRO A C 1
ATOM 872 O O . PRO A 1 110 ? -24.173 1.089 13.920 1.00 95.38 110 PRO A O 1
ATOM 875 N N . GLU A 1 111 ? -22.243 1.907 13.141 1.00 93.06 111 GLU A N 1
ATOM 876 C CA . GLU A 1 111 ? -22.769 2.966 12.290 1.00 93.06 111 GLU A CA 1
ATOM 877 C C . GLU A 1 111 ? -22.177 2.803 10.884 1.00 93.06 111 GLU A C 1
ATOM 879 O O . GLU A 1 111 ? -20.966 2.939 10.667 1.00 93.06 111 GLU A O 1
ATOM 884 N N . LEU A 1 112 ? -23.033 2.491 9.907 1.00 89.06 112 LEU A N 1
ATOM 885 C CA . LEU A 1 112 ? -22.598 2.297 8.527 1.00 89.06 112 LEU A CA 1
ATOM 886 C C . LEU A 1 112 ? -22.013 3.592 7.963 1.00 89.06 112 LEU A C 1
ATOM 888 O O . LEU A 1 112 ? -22.683 4.618 7.848 1.00 89.06 112 LEU A O 1
ATOM 892 N N . VAL A 1 113 ? -20.752 3.524 7.543 1.00 88.19 113 VAL A N 1
ATOM 893 C CA . VAL A 1 113 ? -20.096 4.649 6.887 1.00 88.19 113 VAL A CA 1
ATOM 894 C C . VAL A 1 113 ? -20.502 4.669 5.414 1.00 88.19 113 VAL A C 1
ATOM 896 O O . VAL A 1 113 ? -20.257 3.715 4.674 1.00 88.19 113 VAL A O 1
ATOM 899 N N . CYS A 1 114 ? -21.094 5.778 4.967 1.00 90.88 114 CYS A N 1
ATOM 900 C CA . CYS A 1 114 ? -21.511 5.936 3.577 1.00 90.88 114 CYS A CA 1
ATOM 901 C C . CYS A 1 114 ? -20.317 5.802 2.612 1.00 90.88 114 CYS A C 1
ATOM 903 O O . CYS A 1 114 ? -19.379 6.610 2.633 1.00 90.88 114 CYS A O 1
ATOM 905 N N . ARG A 1 115 ? -20.358 4.776 1.747 1.00 89.69 115 ARG A N 1
ATOM 906 C CA . ARG A 1 115 ? -19.253 4.438 0.831 1.00 89.69 115 ARG A CA 1
ATOM 907 C C . ARG A 1 115 ? -18.944 5.571 -0.142 1.00 89.69 115 ARG A C 1
ATOM 909 O O . ARG A 1 115 ? -17.769 5.842 -0.374 1.00 89.69 115 ARG A O 1
ATOM 916 N N . SER A 1 116 ? -19.964 6.250 -0.671 1.00 92.56 116 SER A N 1
ATOM 917 C CA . SER A 1 116 ? -19.774 7.369 -1.603 1.00 92.56 116 SER A CA 1
ATOM 918 C C . SER A 1 116 ? -19.027 8.521 -0.933 1.00 92.56 116 SER A C 1
ATOM 920 O O . SER A 1 116 ? -18.044 9.009 -1.478 1.00 92.56 116 SER A O 1
ATOM 922 N N . THR A 1 117 ? -19.393 8.883 0.298 1.00 91.25 117 THR A N 1
ATOM 923 C CA . THR A 1 117 ? -18.710 9.937 1.060 1.00 91.25 117 THR A CA 1
ATOM 924 C C . THR A 1 117 ? -17.246 9.595 1.330 1.00 91.25 117 THR A C 1
ATOM 926 O O . THR A 1 117 ? -16.373 10.444 1.145 1.00 91.25 117 THR A O 1
ATOM 929 N N . VAL A 1 118 ? -16.952 8.356 1.743 1.00 91.25 118 VAL A N 1
ATOM 930 C CA . VAL A 1 118 ? -15.567 7.898 1.962 1.00 91.25 118 VAL A CA 1
ATOM 931 C C . VAL A 1 118 ? -14.781 7.926 0.660 1.00 91.25 118 VAL A C 1
ATOM 933 O O . VAL A 1 118 ? -13.643 8.391 0.647 1.00 91.25 118 VAL A O 1
ATOM 936 N N . HIS A 1 119 ? -15.385 7.465 -0.436 1.00 91.81 119 HIS A N 1
ATOM 937 C CA . HIS A 1 119 ? -14.745 7.444 -1.743 1.00 91.81 119 HIS A CA 1
ATOM 938 C C . HIS A 1 119 ? -14.413 8.859 -2.225 1.00 91.81 119 HIS A C 1
ATOM 940 O O . HIS A 1 119 ? -13.256 9.123 -2.545 1.00 91.81 119 HIS A O 1
ATOM 946 N N . SER A 1 120 ? -15.369 9.789 -2.178 1.00 92.81 120 SER A N 1
ATOM 947 C CA . SER A 1 120 ? -15.157 11.186 -2.572 1.00 92.81 120 SER A CA 1
ATOM 948 C C . SER A 1 120 ? -14.083 11.866 -1.721 1.00 92.81 120 SER A C 1
ATOM 950 O O . SER A 1 120 ? -13.205 12.544 -2.253 1.00 92.81 120 SER A O 1
ATOM 952 N N . ARG A 1 121 ? -14.078 11.641 -0.398 1.00 91.88 121 ARG A N 1
ATOM 953 C CA . ARG A 1 121 ? -13.025 12.176 0.484 1.00 91.88 121 ARG A CA 1
ATOM 954 C C . ARG A 1 121 ? -11.657 11.573 0.180 1.00 91.88 121 ARG A C 1
ATOM 956 O O . ARG A 1 121 ? -10.674 12.304 0.102 1.00 91.88 121 ARG A O 1
ATOM 963 N N . ARG A 1 122 ? -11.583 10.255 -0.030 1.00 90.88 122 ARG A N 1
ATOM 964 C CA . ARG A 1 122 ? -10.340 9.568 -0.407 1.00 90.88 122 ARG A CA 1
ATOM 965 C C . ARG A 1 122 ? -9.800 10.110 -1.728 1.00 90.88 122 ARG A C 1
ATOM 967 O O . ARG A 1 122 ? -8.611 10.400 -1.803 1.00 90.88 122 ARG A O 1
ATOM 974 N N . GLN A 1 123 ? -10.660 10.289 -2.731 1.00 92.38 123 GLN A N 1
ATOM 975 C CA . GLN A 1 123 ? -10.290 10.887 -4.013 1.00 92.38 123 GLN A CA 1
ATOM 976 C C . GLN A 1 123 ? -9.750 12.307 -3.833 1.00 92.38 123 GLN A C 1
ATOM 978 O O . GLN A 1 123 ? -8.694 12.617 -4.374 1.00 92.38 123 GLN A O 1
ATOM 983 N N . LEU A 1 124 ? -10.408 13.148 -3.031 1.00 92.38 124 LEU A N 1
ATOM 984 C CA . LEU A 1 124 ? -9.943 14.508 -2.753 1.00 92.38 124 LEU A CA 1
ATOM 985 C C . LEU A 1 124 ? -8.553 14.516 -2.097 1.00 92.38 124 LEU A C 1
ATOM 987 O O . LEU A 1 124 ? -7.659 15.242 -2.534 1.00 92.38 124 LEU A O 1
ATOM 991 N N . CYS A 1 125 ? -8.338 13.675 -1.081 1.00 89.38 125 CYS A N 1
ATOM 992 C CA . CYS A 1 125 ? -7.034 13.542 -0.429 1.00 89.38 125 CYS A CA 1
ATOM 993 C C . CYS A 1 125 ? -5.956 13.065 -1.414 1.00 89.38 125 CYS A C 1
ATOM 995 O O . CYS A 1 125 ? -4.861 13.628 -1.439 1.00 89.38 125 CYS A O 1
ATOM 997 N N . GLN A 1 126 ? -6.277 12.089 -2.267 1.00 90.12 126 GLN A N 1
ATOM 998 C CA . GLN A 1 126 ? -5.376 11.586 -3.306 1.00 90.12 126 GLN A CA 1
ATOM 999 C C . GLN A 1 126 ? -5.062 12.641 -4.369 1.00 90.12 126 GLN A C 1
ATOM 1001 O O . GLN A 1 126 ? -3.910 12.761 -4.771 1.00 90.12 126 GLN A O 1
ATOM 1006 N N . GLN A 1 127 ? -6.044 13.435 -4.804 1.00 91.69 127 GLN A N 1
ATOM 1007 C CA . GLN A 1 127 ? -5.840 14.525 -5.761 1.00 91.69 127 GLN A CA 1
ATOM 1008 C C . GLN A 1 127 ? -4.921 15.598 -5.183 1.00 91.69 127 GLN A C 1
ATOM 1010 O O . GLN A 1 127 ? -3.969 16.007 -5.844 1.00 91.69 127 GLN A O 1
ATOM 1015 N N . ARG A 1 128 ? -5.142 16.002 -3.929 1.00 91.38 128 ARG A N 1
ATOM 1016 C CA . ARG A 1 128 ? -4.265 16.949 -3.234 1.00 91.38 128 ARG A CA 1
ATOM 1017 C C . ARG A 1 128 ? -2.845 16.396 -3.105 1.00 91.38 128 ARG A C 1
ATOM 1019 O O . ARG A 1 128 ? -1.884 17.086 -3.430 1.00 91.38 128 ARG A O 1
ATOM 1026 N N . GLN A 1 129 ? -2.700 15.141 -2.679 1.00 88.75 129 GLN A N 1
ATOM 1027 C CA . GLN A 1 129 ? -1.391 14.492 -2.573 1.00 88.75 129 GLN A CA 1
ATOM 1028 C C . GLN A 1 129 ? -0.692 14.402 -3.935 1.00 88.75 129 GLN A C 1
ATOM 1030 O O . GLN A 1 129 ? 0.499 14.695 -4.032 1.00 88.75 129 GLN A O 1
ATOM 1035 N N . LYS A 1 130 ? -1.445 14.074 -4.991 1.00 90.12 130 LYS A N 1
ATOM 1036 C CA . LYS A 1 130 ? -0.970 14.068 -6.374 1.00 90.12 130 LYS A CA 1
ATOM 1037 C C . LYS A 1 130 ? -0.485 15.449 -6.803 1.00 90.12 130 LYS A C 1
ATOM 1039 O O . LYS A 1 130 ? 0.616 15.540 -7.318 1.00 90.12 130 LYS A O 1
ATOM 1044 N N . GLN A 1 131 ? -1.237 16.520 -6.547 1.00 91.88 131 GLN A N 1
ATOM 1045 C CA . GLN A 1 131 ? -0.824 17.888 -6.891 1.00 91.88 131 GLN A CA 1
ATOM 1046 C C . GLN A 1 131 ? 0.517 18.270 -6.251 1.00 91.88 131 GLN A C 1
ATOM 1048 O O . GLN A 1 131 ? 1.373 18.848 -6.917 1.00 91.88 131 GLN A O 1
ATOM 1053 N N . TYR A 1 132 ? 0.725 17.941 -4.972 1.00 89.56 132 TYR A N 1
ATOM 1054 C CA . TYR A 1 132 ? 2.005 18.201 -4.306 1.00 89.56 132 TYR A CA 1
ATOM 1055 C C . TYR A 1 132 ? 3.141 17.346 -4.868 1.00 89.56 132 TYR A C 1
ATOM 1057 O O . TYR A 1 132 ? 4.242 17.857 -5.060 1.00 89.56 132 TYR A O 1
ATOM 1065 N N . TYR A 1 133 ? 2.878 16.067 -5.140 1.00 85.44 133 TYR A N 1
ATOM 1066 C CA . TYR A 1 133 ? 3.866 15.151 -5.708 1.00 85.44 133 TYR A CA 1
ATOM 1067 C C . TYR A 1 133 ? 4.266 15.552 -7.137 1.00 85.44 133 TYR A C 1
ATOM 1069 O O . TYR A 1 133 ? 5.452 15.612 -7.458 1.00 85.44 133 TYR A O 1
ATOM 1077 N N . ASP A 1 134 ? 3.281 15.889 -7.970 1.00 88.94 134 ASP A N 1
ATOM 1078 C CA . ASP A 1 134 ? 3.462 16.208 -9.385 1.00 88.94 134 ASP A CA 1
ATOM 1079 C C . ASP A 1 134 ? 3.981 17.635 -9.619 1.00 88.94 134 ASP A C 1
ATOM 1081 O O . ASP A 1 134 ? 4.439 17.929 -10.719 1.00 88.94 134 ASP A O 1
ATOM 1085 N N . ARG A 1 135 ? 3.986 18.515 -8.603 1.00 89.81 135 ARG A N 1
ATOM 1086 C CA . ARG A 1 135 ? 4.432 19.922 -8.720 1.00 89.81 135 ARG A CA 1
ATOM 1087 C C . ARG A 1 135 ? 5.804 20.072 -9.385 1.00 89.81 135 ARG A C 1
ATOM 1089 O O . ARG A 1 135 ? 6.022 21.028 -10.119 1.00 89.81 135 ARG A O 1
ATOM 1096 N N . ASN A 1 136 ? 6.710 19.130 -9.126 1.00 85.88 136 ASN A N 1
ATOM 1097 C CA . ASN A 1 136 ? 8.058 19.103 -9.698 1.00 85.88 136 ASN A CA 1
ATOM 1098 C C . ASN A 1 136 ? 8.284 17.900 -10.632 1.00 85.88 136 ASN A C 1
ATOM 1100 O O . ASN A 1 136 ? 9.415 17.654 -11.058 1.00 85.88 136 ASN A O 1
ATOM 1104 N N . ALA A 1 137 ? 7.244 17.111 -10.917 1.00 84.44 137 ALA A N 1
ATOM 1105 C CA . ALA A 1 137 ? 7.359 15.919 -11.743 1.00 84.44 137 ALA A CA 1
ATOM 1106 C C . ALA A 1 137 ? 7.289 16.275 -13.232 1.00 84.44 137 ALA A C 1
ATOM 1108 O O . ALA A 1 137 ? 6.560 17.170 -13.650 1.00 84.44 137 ALA A O 1
ATOM 1109 N N . ARG A 1 138 ? 8.034 15.533 -14.052 1.00 84.12 138 ARG A N 1
ATOM 1110 C CA . ARG A 1 138 ? 7.973 15.619 -15.515 1.00 84.12 138 ARG A CA 1
ATOM 1111 C C . ARG A 1 138 ? 7.453 14.301 -16.067 1.00 84.12 138 ARG A C 1
ATOM 1113 O O . ARG A 1 138 ? 7.941 13.235 -15.687 1.00 84.12 138 ARG A O 1
ATOM 1120 N N . THR A 1 139 ? 6.465 14.367 -16.952 1.00 83.81 139 THR A N 1
ATOM 1121 C CA . THR A 1 139 ? 5.924 13.177 -17.614 1.00 83.81 139 THR A CA 1
ATOM 1122 C C . THR A 1 139 ? 6.941 12.643 -18.616 1.00 83.81 139 THR A C 1
ATOM 1124 O O . THR A 1 139 ? 7.416 13.378 -19.477 1.00 83.81 139 THR A O 1
ATOM 1127 N N . LEU A 1 140 ? 7.273 11.357 -18.503 1.00 86.62 140 LEU A N 1
ATOM 1128 C CA . LEU A 1 140 ? 8.123 10.671 -19.472 1.00 86.62 140 LEU A CA 1
ATOM 1129 C C . LEU A 1 140 ? 7.270 10.199 -20.666 1.00 86.62 140 LEU A C 1
ATOM 1131 O O . LEU A 1 140 ? 6.225 9.588 -20.422 1.00 86.62 140 LEU A O 1
ATOM 1135 N N . PRO A 1 141 ? 7.699 10.434 -21.924 1.00 87.88 141 PRO A N 1
ATOM 1136 C CA . PRO A 1 141 ? 6.975 9.984 -23.115 1.00 87.88 141 PRO A CA 1
ATOM 1137 C C . PRO A 1 141 ? 6.778 8.468 -23.138 1.00 87.88 141 PRO A C 1
ATOM 1139 O O . PRO A 1 141 ? 7.642 7.732 -22.655 1.00 87.88 141 PRO A O 1
ATOM 1142 N N . ALA A 1 142 ? 5.669 7.997 -23.708 1.00 90.38 142 ALA A N 1
ATOM 1143 C CA . ALA A 1 142 ? 5.472 6.570 -23.952 1.00 90.38 142 ALA A CA 1
ATOM 1144 C C . ALA A 1 142 ? 6.550 6.028 -24.905 1.00 90.38 142 ALA A C 1
ATOM 1146 O O . ALA A 1 142 ? 7.061 6.766 -25.745 1.00 90.38 142 ALA A O 1
ATOM 1147 N N . LEU A 1 143 ? 6.916 4.759 -24.735 1.00 90.06 143 LEU A N 1
ATOM 1148 C CA . LEU A 1 143 ? 7.909 4.096 -25.578 1.00 90.06 143 LEU A CA 1
ATOM 1149 C C . LEU A 1 143 ? 7.174 3.228 -26.604 1.00 90.06 143 LEU A C 1
ATOM 1151 O O . LEU A 1 143 ? 6.315 2.450 -26.181 1.00 90.06 143 LEU A O 1
ATOM 1155 N N . PRO A 1 144 ? 7.469 3.355 -27.909 1.00 89.69 144 PRO A N 1
ATOM 1156 C CA . PRO A 1 144 ? 6.876 2.481 -28.909 1.00 89.69 144 PRO A CA 1
ATOM 1157 C C . PRO A 1 144 ? 7.441 1.061 -28.797 1.00 89.69 144 PRO A C 1
ATOM 1159 O O . PRO A 1 144 ? 8.553 0.848 -28.303 1.00 89.69 144 PRO A O 1
ATOM 1162 N N . GLU A 1 145 ? 6.668 0.091 -29.271 1.00 91.25 145 GLU A N 1
ATOM 1163 C CA . GLU A 1 145 ? 7.129 -1.288 -29.428 1.00 91.25 145 GLU A CA 1
ATOM 1164 C C . GLU A 1 145 ? 8.307 -1.328 -30.410 1.00 91.25 145 GLU A C 1
ATOM 1166 O O . GLU A 1 145 ? 8.334 -0.599 -31.402 1.00 91.25 145 GLU A O 1
ATOM 1171 N N . GLY A 1 146 ? 9.329 -2.119 -30.095 1.00 89.06 146 GLY A N 1
ATOM 1172 C CA . GLY A 1 146 ? 10.580 -2.172 -30.852 1.00 89.06 146 GLY A CA 1
ATOM 1173 C C . GLY A 1 146 ? 11.569 -1.038 -30.560 1.00 89.06 146 GLY A C 1
ATOM 1174 O O . GLY A 1 146 ? 12.657 -1.034 -31.130 1.00 89.06 146 GLY A O 1
ATOM 1175 N N . ALA A 1 147 ? 11.254 -0.085 -29.673 1.00 89.56 147 ALA A N 1
ATOM 1176 C CA . ALA A 1 147 ? 12.192 0.984 -29.332 1.00 89.56 147 ALA A CA 1
ATOM 1177 C C . ALA A 1 147 ? 13.463 0.445 -28.663 1.00 89.56 147 ALA A C 1
ATOM 1179 O O . ALA A 1 147 ? 13.389 -0.332 -27.705 1.00 89.56 147 ALA A O 1
ATOM 1180 N N . MET A 1 148 ? 14.620 0.944 -29.102 1.00 90.81 148 MET A N 1
ATOM 1181 C CA . MET A 1 148 ? 15.883 0.755 -28.395 1.00 90.81 148 MET A CA 1
ATOM 1182 C C . MET A 1 148 ? 15.900 1.611 -27.132 1.00 90.81 148 MET A C 1
ATOM 1184 O O . MET A 1 148 ? 15.612 2.814 -27.141 1.00 90.81 148 MET A O 1
ATOM 1188 N N . VAL A 1 149 ? 16.194 0.961 -26.015 1.00 93.75 149 VAL A N 1
ATOM 1189 C CA . VAL A 1 149 ? 16.261 1.588 -24.704 1.00 93.75 149 VAL A CA 1
ATOM 1190 C C . VAL A 1 149 ? 17.487 1.096 -23.961 1.00 93.75 149 VAL A C 1
ATOM 1192 O O . VAL A 1 149 ? 17.956 -0.015 -24.169 1.00 93.75 149 VAL A O 1
ATOM 1195 N N . ARG A 1 150 ? 17.970 1.890 -23.016 1.00 92.62 150 ARG A N 1
ATOM 1196 C CA . ARG A 1 150 ? 18.812 1.389 -21.938 1.00 92.62 150 ARG A CA 1
ATOM 1197 C C . ARG A 1 150 ? 17.994 1.259 -20.666 1.00 92.62 150 ARG A C 1
ATOM 1199 O O . ARG A 1 150 ? 17.186 2.140 -20.364 1.00 92.62 150 ARG A O 1
ATOM 1206 N N . PHE A 1 151 ? 18.201 0.186 -19.911 1.00 92.25 151 PHE A N 1
ATOM 1207 C CA . PHE A 1 151 ? 17.560 -0.039 -18.622 1.00 92.25 151 PHE A CA 1
ATOM 1208 C C . PHE A 1 151 ? 18.561 0.027 -17.470 1.00 92.25 151 PHE A C 1
ATOM 1210 O O . PHE A 1 151 ? 19.716 -0.363 -17.609 1.00 92.25 151 PHE A O 1
ATOM 1217 N N . GLN A 1 152 ? 18.10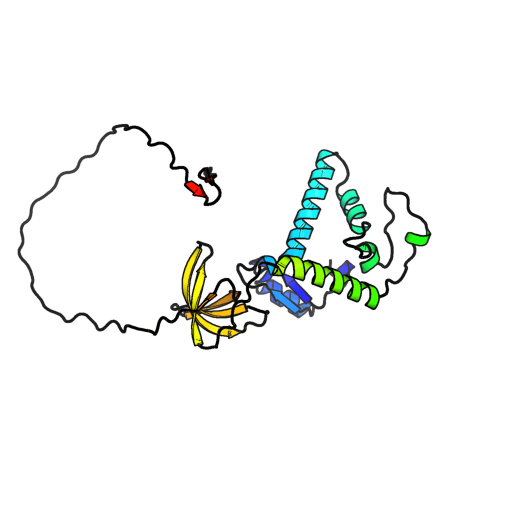9 0.530 -16.322 1.00 91.25 152 GLN A N 1
ATOM 1218 C CA . GLN A 1 152 ? 18.966 0.704 -15.150 1.00 91.25 152 GLN A CA 1
ATOM 1219 C C . GLN A 1 152 ? 19.043 -0.569 -14.292 1.00 91.25 152 GLN A C 1
ATOM 1221 O O . GLN A 1 152 ? 18.011 -1.134 -13.907 1.00 91.25 152 GLN A O 1
ATOM 1226 N N . LEU A 1 153 ? 20.262 -0.979 -13.939 1.00 87.38 153 LEU A N 1
ATOM 1227 C CA . LEU A 1 153 ? 20.546 -2.051 -12.986 1.00 87.38 153 LEU A CA 1
ATOM 1228 C C . LEU A 1 153 ? 20.565 -1.533 -11.537 1.00 87.38 153 LEU A C 1
ATOM 1230 O O . LEU A 1 153 ? 20.741 -0.335 -11.306 1.00 87.38 153 LEU A O 1
ATOM 1234 N N . PRO A 1 154 ? 20.453 -2.421 -10.527 1.00 82.94 154 PRO A N 1
ATOM 1235 C CA . PRO A 1 154 ? 20.562 -2.036 -9.116 1.00 82.94 154 PRO A CA 1
ATOM 1236 C C . PRO A 1 154 ? 21.884 -1.342 -8.763 1.00 82.94 154 PRO A C 1
ATOM 1238 O O . PRO A 1 154 ? 21.923 -0.519 -7.853 1.00 82.94 154 PRO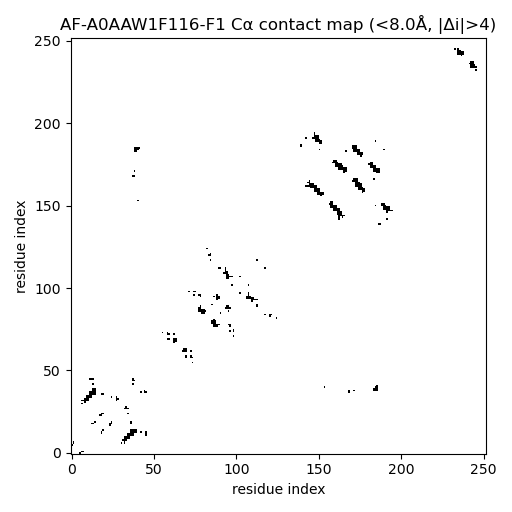 A O 1
ATOM 1241 N N . THR A 1 155 ? 22.956 -1.649 -9.500 1.00 85.69 155 THR A N 1
ATOM 1242 C CA . THR A 1 155 ? 24.282 -1.030 -9.351 1.00 85.69 155 THR A CA 1
ATOM 1243 C C . THR A 1 155 ? 24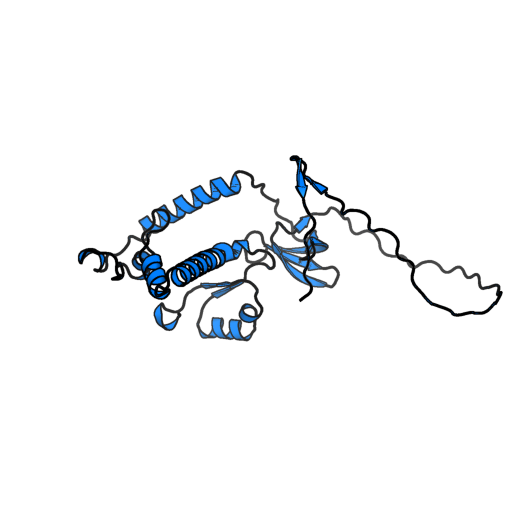.337 0.407 -9.882 1.00 85.69 155 THR A C 1
ATOM 1245 O O . THR A 1 155 ? 25.320 1.104 -9.655 1.00 85.69 155 THR A O 1
ATOM 1248 N N . GLY A 1 156 ? 23.290 0.870 -10.576 1.00 83.56 156 GLY A N 1
ATOM 1249 C CA . GLY A 1 156 ? 23.206 2.194 -11.195 1.00 83.56 156 GLY A CA 1
ATOM 1250 C C . GLY A 1 156 ? 23.704 2.251 -12.643 1.00 83.56 156 GLY A C 1
ATOM 1251 O O . GLY A 1 156 ? 23.559 3.292 -13.282 1.00 83.56 156 GLY A O 1
ATOM 1252 N N . THR A 1 157 ? 24.243 1.148 -13.163 1.00 89.81 157 THR A N 1
ATOM 1253 C CA . THR A 1 157 ? 24.678 1.004 -14.561 1.00 89.81 157 THR A CA 1
ATOM 1254 C C . THR A 1 157 ? 23.488 0.878 -15.519 1.00 89.81 157 THR A C 1
ATOM 1256 O O . THR A 1 157 ? 22.379 0.533 -15.103 1.00 89.81 157 THR A O 1
ATOM 1259 N N . TRP A 1 158 ? 23.710 1.206 -16.795 1.00 92.12 158 TRP A N 1
ATOM 1260 C CA . TRP A 1 158 ? 22.686 1.214 -17.843 1.00 92.12 158 TRP A CA 1
ATOM 1261 C C . TRP A 1 158 ? 23.060 0.256 -18.971 1.00 92.12 158 TRP A C 1
ATOM 1263 O O . TRP A 1 158 ? 24.061 0.479 -19.653 1.00 92.12 158 TRP A O 1
ATOM 1273 N N . GLU A 1 159 ? 22.225 -0.752 -19.201 1.00 91.81 159 GLU A N 1
ATOM 1274 C CA . GLU A 1 159 ? 22.426 -1.778 -20.232 1.00 91.81 159 GLU A CA 1
ATOM 1275 C C . GLU A 1 159 ? 21.394 -1.660 -21.359 1.00 91.81 159 GLU A C 1
ATOM 1277 O O . GLU A 1 159 ? 20.263 -1.246 -21.091 1.00 91.81 159 GLU A O 1
ATOM 1282 N N . PRO A 1 160 ? 21.753 -1.995 -22.609 1.00 93.25 160 PRO A N 1
ATOM 1283 C CA . PRO A 1 160 ? 20.838 -1.963 -23.748 1.00 93.25 160 PRO A CA 1
ATOM 1284 C C . PRO A 1 160 ? 19.739 -3.032 -23.656 1.00 93.25 160 PRO A C 1
ATOM 1286 O O . PRO A 1 160 ? 19.906 -4.104 -23.069 1.00 93.25 160 PRO A O 1
ATOM 1289 N N . ALA A 1 161 ? 18.582 -2.707 -24.225 1.00 93.31 161 ALA A N 1
ATOM 1290 C CA . ALA A 1 161 ? 17.441 -3.590 -24.392 1.00 93.31 161 ALA A CA 1
ATOM 1291 C C . ALA A 1 161 ? 16.480 -3.051 -25.466 1.00 93.31 161 ALA A C 1
ATOM 1293 O O . ALA A 1 161 ? 16.483 -1.867 -25.807 1.00 93.31 161 ALA A O 1
ATOM 1294 N N . THR A 1 162 ? 15.581 -3.905 -25.940 1.00 93.81 162 THR A N 1
ATOM 1295 C CA . THR A 1 162 ? 14.495 -3.532 -26.854 1.00 93.81 162 THR A CA 1
ATOM 1296 C C . THR A 1 162 ? 13.153 -3.615 -26.137 1.00 93.81 162 THR A C 1
ATOM 1298 O O . THR A 1 162 ? 12.871 -4.591 -25.439 1.00 93.81 162 THR A O 1
ATOM 1301 N N . VAL A 1 163 ? 12.298 -2.607 -26.305 1.00 93.75 163 VAL A N 1
ATOM 1302 C CA . VAL A 1 163 ? 10.915 -2.645 -25.809 1.00 93.75 163 VAL A CA 1
ATOM 1303 C C . VAL A 1 163 ? 10.122 -3.664 -26.616 1.00 93.75 163 VAL A C 1
ATOM 1305 O O . VAL A 1 163 ? 10.078 -3.579 -27.838 1.00 93.75 163 VAL A O 1
ATOM 1308 N N . VAL A 1 164 ? 9.483 -4.614 -25.938 1.00 92.19 164 VAL A N 1
ATOM 1309 C CA . VAL A 1 164 ? 8.576 -5.572 -26.581 1.00 92.19 164 VAL A CA 1
ATOM 1310 C C . VAL A 1 164 ? 7.164 -5.012 -26.584 1.00 92.19 164 VAL A C 1
ATOM 1312 O O . VAL A 1 164 ? 6.613 -4.771 -27.645 1.00 92.19 164 VAL A O 1
ATOM 1315 N N . GLU A 1 165 ? 6.614 -4.752 -25.399 1.00 91.19 165 GLU A N 1
ATOM 1316 C CA . GLU A 1 165 ? 5.223 -4.324 -25.223 1.00 91.19 165 GLU A CA 1
ATOM 1317 C C . GLU A 1 165 ? 5.036 -3.583 -23.883 1.00 91.19 165 GLU A C 1
ATOM 1319 O O . GLU A 1 165 ? 5.854 -3.726 -22.955 1.00 91.19 165 GLU A O 1
ATOM 1324 N N . PRO A 1 166 ? 3.955 -2.801 -23.724 1.00 89.50 166 PRO A N 1
ATOM 1325 C CA . PRO A 1 166 ? 3.506 -2.338 -22.417 1.00 89.50 166 PRO A CA 1
ATOM 1326 C C . PRO A 1 166 ? 3.167 -3.525 -21.502 1.00 89.50 166 PRO A C 1
ATOM 1328 O O . PRO A 1 166 ? 2.459 -4.448 -21.886 1.00 89.50 166 PRO A O 1
ATOM 1331 N N . ALA A 1 167 ? 3.632 -3.497 -20.254 1.00 85.69 167 ALA A N 1
ATOM 1332 C CA . ALA A 1 167 ? 3.273 -4.519 -19.275 1.00 85.69 167 ALA A CA 1
ATOM 1333 C C . ALA A 1 167 ? 1.879 -4.249 -18.678 1.00 85.69 167 ALA A C 1
ATOM 1335 O O . ALA A 1 167 ? 1.413 -3.110 -18.652 1.00 85.69 167 ALA A O 1
ATOM 1336 N N . GLY A 1 168 ? 1.264 -5.264 -18.057 1.00 77.44 168 GLY A N 1
ATOM 1337 C CA . GLY A 1 168 ? -0.070 -5.160 -17.434 1.00 77.44 168 GLY A CA 1
ATOM 1338 C C . GLY A 1 168 ? -0.209 -4.146 -16.282 1.00 77.44 168 GLY A C 1
ATOM 1339 O O . GLY A 1 168 ? -1.306 -3.912 -15.789 1.00 77.44 168 GLY A O 1
ATOM 1340 N N . THR A 1 169 ? 0.880 -3.502 -15.847 1.00 77.75 169 THR A N 1
ATOM 1341 C CA . THR A 1 169 ? 0.844 -2.414 -14.855 1.00 77.75 169 THR A CA 1
ATOM 1342 C C . THR A 1 169 ? 1.221 -1.078 -15.485 1.00 77.75 169 THR A C 1
ATOM 1344 O O . THR A 1 169 ? 2.232 -0.997 -16.183 1.00 77.75 169 THR A O 1
ATOM 1347 N N . GLN A 1 170 ? 0.481 -0.011 -15.156 1.00 78.38 170 GLN A N 1
ATOM 1348 C CA . GLN A 1 170 ? 0.708 1.333 -15.702 1.00 78.38 170 GLN A CA 1
ATOM 1349 C C . GLN A 1 170 ? 2.181 1.768 -15.621 1.00 78.38 170 GLN A C 1
ATOM 1351 O O . GLN A 1 170 ? 2.856 1.581 -14.603 1.00 78.38 170 GLN A O 1
ATOM 1356 N N . ARG A 1 171 ? 2.668 2.397 -16.700 1.00 85.62 171 ARG A N 1
ATOM 1357 C CA . ARG A 1 171 ? 4.049 2.895 -16.842 1.00 85.62 171 ARG A CA 1
ATOM 1358 C C . ARG A 1 171 ? 5.122 1.807 -16.722 1.00 85.62 171 ARG A C 1
ATOM 1360 O O . ARG A 1 171 ? 6.264 2.143 -16.429 1.00 85.62 171 ARG A O 1
ATOM 1367 N N . SER A 1 172 ? 4.790 0.535 -16.906 1.00 89.62 172 SER A N 1
ATOM 1368 C CA . SER A 1 172 ? 5.771 -0.553 -16.961 1.00 89.62 172 SER A CA 1
ATOM 1369 C C . SER A 1 172 ? 5.787 -1.170 -18.354 1.00 89.62 172 SER A C 1
ATOM 1371 O O . SER A 1 172 ? 4.761 -1.185 -19.023 1.00 89.62 172 SER A O 1
ATOM 1373 N N . TYR A 1 173 ? 6.946 -1.662 -18.775 1.00 91.31 173 TYR A N 1
ATOM 1374 C CA . TYR A 1 173 ? 7.179 -2.268 -20.085 1.00 91.31 173 TYR A CA 1
ATOM 1375 C C . TYR A 1 173 ? 7.894 -3.605 -19.912 1.00 91.31 173 TYR A C 1
ATOM 1377 O O . TYR A 1 173 ? 8.689 -3.763 -18.976 1.00 91.31 173 TYR A O 1
ATOM 1385 N N . ASN A 1 174 ? 7.614 -4.536 -20.816 1.00 91.94 174 ASN A N 1
ATOM 1386 C CA . ASN A 1 174 ? 8.387 -5.754 -21.007 1.00 91.94 174 ASN A CA 1
ATOM 1387 C C . ASN A 1 174 ? 9.519 -5.442 -22.000 1.00 91.94 174 ASN A C 1
ATOM 1389 O O . ASN A 1 174 ? 9.268 -4.922 -23.087 1.00 91.94 174 ASN A O 1
ATOM 1393 N N . ILE A 1 175 ? 10.766 -5.694 -21.602 1.00 92.88 175 ILE A N 1
ATOM 1394 C CA . ILE A 1 175 ? 11.973 -5.416 -22.389 1.00 92.88 175 ILE A CA 1
ATOM 1395 C C . ILE A 1 175 ? 12.780 -6.697 -22.618 1.00 92.88 175 ILE A C 1
ATOM 1397 O O . ILE A 1 175 ? 12.887 -7.533 -21.718 1.00 92.88 175 ILE A O 1
ATOM 1401 N N . ARG A 1 176 ? 13.372 -6.828 -23.807 1.00 94.25 176 ARG A N 1
ATOM 1402 C CA . ARG A 1 176 ? 14.309 -7.898 -24.173 1.00 94.25 176 ARG A CA 1
ATOM 1403 C C . ARG A 1 176 ? 15.737 -7.391 -24.037 1.00 94.25 176 ARG A C 1
ATOM 1405 O O . ARG A 1 176 ? 16.070 -6.408 -24.689 1.00 94.25 176 ARG A O 1
ATOM 1412 N N . THR A 1 177 ? 16.560 -8.033 -23.216 1.00 92.06 177 THR A N 1
ATOM 1413 C CA . THR A 1 177 ? 18.002 -7.740 -23.171 1.00 92.06 177 THR A CA 1
ATOM 1414 C C . THR A 1 177 ? 18.725 -8.377 -24.358 1.00 92.06 177 THR A C 1
ATOM 1416 O O . THR A 1 177 ? 18.198 -9.307 -24.971 1.00 92.06 177 THR A O 1
ATOM 1419 N N . ASP A 1 178 ? 19.952 -7.939 -24.641 1.00 86.75 178 ASP A N 1
ATOM 1420 C CA . ASP A 1 178 ? 20.795 -8.534 -25.693 1.00 86.75 178 ASP A CA 1
ATOM 1421 C C . ASP A 1 178 ? 21.073 -10.027 -25.445 1.00 86.75 178 ASP A C 1
ATOM 1423 O O . ASP A 1 178 ? 21.144 -10.820 -26.379 1.00 86.75 178 ASP A O 1
ATOM 1427 N N . GLY A 1 179 ? 21.127 -10.440 -24.173 1.00 83.25 179 GLY A N 1
ATOM 1428 C CA . GLY A 1 179 ? 21.212 -11.848 -23.766 1.00 83.25 179 GLY A CA 1
ATOM 1429 C C . GLY A 1 179 ? 19.911 -12.648 -23.940 1.00 83.25 179 GLY A C 1
ATOM 1430 O O . GLY A 1 179 ? 19.834 -13.792 -23.505 1.00 83.25 179 GLY A O 1
ATOM 1431 N N . GLY A 1 180 ? 18.860 -12.057 -24.519 1.00 87.00 180 GLY A N 1
ATOM 1432 C CA . GLY A 1 180 ? 17.574 -12.707 -24.790 1.00 87.00 180 GLY A CA 1
ATOM 1433 C C . GLY A 1 180 ? 16.612 -12.776 -23.600 1.00 87.00 180 GLY A C 1
ATOM 1434 O O . GLY A 1 180 ? 15.498 -13.285 -23.741 1.00 87.00 180 GLY A O 1
ATOM 1435 N N . HIS A 1 181 ? 16.984 -12.246 -22.433 1.00 88.12 181 HIS A N 1
ATOM 1436 C CA . HIS A 1 181 ? 16.143 -12.305 -21.239 1.00 88.12 181 HIS A CA 1
ATOM 1437 C C . HIS A 1 181 ? 14.995 -11.296 -21.297 1.00 88.12 181 HIS A C 1
ATOM 1439 O O . HIS A 1 181 ? 15.164 -10.154 -21.727 1.00 88.12 181 HIS A O 1
ATOM 1445 N N . MET A 1 182 ? 13.829 -11.709 -20.795 1.00 91.06 182 MET A N 1
ATOM 1446 C CA . MET A 1 182 ? 12.646 -10.860 -20.699 1.00 91.06 182 MET A CA 1
ATOM 1447 C C . MET A 1 182 ? 12.490 -10.280 -19.303 1.00 91.06 182 MET A C 1
ATOM 1449 O O . MET A 1 182 ? 12.364 -11.010 -18.321 1.00 91.06 182 MET A O 1
ATOM 1453 N N . LEU A 1 183 ? 12.492 -8.951 -19.214 1.00 89.75 183 LEU A N 1
ATOM 1454 C CA . LEU A 1 183 ? 12.420 -8.226 -17.953 1.00 89.75 183 LEU A CA 1
ATOM 1455 C C . LEU A 1 183 ? 11.277 -7.220 -17.973 1.00 89.75 183 LEU A C 1
ATOM 1457 O O . LEU A 1 183 ? 11.094 -6.471 -18.924 1.00 89.75 183 LEU A O 1
ATOM 1461 N N . ARG A 1 184 ? 10.557 -7.121 -16.856 1.00 90.25 184 ARG A N 1
ATOM 1462 C CA . ARG A 1 184 ? 9.594 -6.042 -16.626 1.00 90.25 184 ARG A CA 1
ATOM 1463 C C . ARG A 1 184 ? 10.282 -4.861 -15.944 1.00 90.25 184 ARG A C 1
ATOM 1465 O O . ARG A 1 184 ? 10.922 -5.039 -14.899 1.00 90.25 184 ARG A O 1
ATOM 1472 N N . ARG A 1 185 ? 10.158 -3.651 -16.497 1.00 89.62 185 ARG A N 1
ATOM 1473 C CA . ARG A 1 185 ? 10.757 -2.421 -15.942 1.00 89.62 185 ARG A CA 1
ATOM 1474 C C . ARG A 1 185 ? 9.804 -1.233 -15.998 1.00 89.62 185 ARG A C 1
ATOM 1476 O O . ARG A 1 185 ? 9.047 -1.058 -16.947 1.00 89.62 185 ARG A O 1
ATOM 1483 N N . ASN A 1 186 ? 9.860 -0.385 -14.971 1.00 90.38 186 ASN A N 1
ATOM 1484 C CA . ASN A 1 186 ? 9.118 0.872 -14.951 1.00 90.38 186 ASN A CA 1
ATOM 1485 C C . ASN A 1 186 ? 9.756 1.895 -15.905 1.00 90.38 186 ASN A C 1
ATOM 1487 O O . ASN A 1 186 ? 10.979 1.985 -15.983 1.00 90.38 186 ASN A O 1
ATOM 1491 N N . ARG A 1 187 ? 8.934 2.732 -16.544 1.00 90.44 187 ARG A N 1
ATOM 1492 C CA . ARG A 1 187 ? 9.321 3.766 -17.512 1.00 90.44 187 ARG A CA 1
ATOM 1493 C C . ARG A 1 187 ? 10.453 4.667 -17.033 1.00 90.44 187 ARG A C 1
ATOM 1495 O O . ARG A 1 187 ? 11.250 5.112 -17.851 1.00 90.44 187 ARG A O 1
ATOM 1502 N N . ARG A 1 188 ? 10.528 4.949 -15.730 1.00 87.56 188 ARG A N 1
ATOM 1503 C CA . ARG A 1 188 ? 11.586 5.793 -15.156 1.00 87.56 188 ARG A CA 1
ATOM 1504 C C . ARG A 1 188 ? 12.981 5.159 -15.200 1.00 87.56 188 ARG A C 1
ATOM 1506 O O . ARG A 1 188 ? 13.961 5.879 -15.102 1.00 87.56 188 ARG A O 1
ATOM 1513 N N . HIS A 1 189 ? 13.059 3.831 -15.284 1.00 88.75 189 HIS A N 1
ATOM 1514 C CA . HIS A 1 189 ? 14.314 3.085 -15.400 1.00 88.75 189 HIS A CA 1
ATOM 1515 C C . HIS A 1 189 ? 14.635 2.745 -16.850 1.00 88.75 189 HIS A C 1
ATOM 1517 O O . HIS A 1 189 ? 15.461 1.873 -17.078 1.00 88.75 189 HIS A O 1
ATOM 1523 N N . LEU A 1 190 ? 13.942 3.364 -17.807 1.00 90.75 190 LEU A N 1
ATOM 1524 C CA . LEU A 1 190 ? 14.154 3.168 -19.230 1.00 90.75 190 LEU A CA 1
ATOM 1525 C C . LEU A 1 190 ? 14.535 4.511 -19.845 1.00 90.75 190 LEU A C 1
ATOM 1527 O O . LEU A 1 190 ? 13.819 5.504 -19.683 1.00 90.75 190 LEU A O 1
ATOM 1531 N N . LEU A 1 191 ? 15.649 4.541 -20.559 1.00 90.50 191 LEU A N 1
ATOM 1532 C CA . LEU A 1 191 ? 16.087 5.675 -21.360 1.00 90.50 191 LEU A CA 1
ATOM 1533 C C . LEU A 1 191 ? 15.995 5.268 -22.819 1.00 90.50 191 LEU A C 1
ATOM 1535 O O . LEU A 1 191 ? 16.647 4.315 -23.216 1.00 90.50 191 LEU A O 1
ATOM 1539 N N . GLN A 1 192 ? 15.180 5.965 -23.605 1.00 88.06 192 GLN A N 1
ATOM 1540 C CA . GLN A 1 192 ? 15.138 5.729 -25.044 1.00 88.06 192 GLN A CA 1
ATOM 1541 C C . GLN A 1 192 ? 16.435 6.229 -25.668 1.00 88.06 192 GLN A C 1
ATOM 1543 O O . GLN A 1 192 ? 16.843 7.361 -25.403 1.00 88.06 192 GLN A O 1
ATOM 1548 N N . THR A 1 193 ? 17.072 5.386 -26.473 1.00 85.56 193 THR A N 1
ATOM 1549 C CA . THR A 1 193 ? 18.295 5.723 -27.198 1.00 85.56 193 THR A CA 1
ATOM 1550 C C . THR A 1 193 ? 18.041 5.640 -28.698 1.00 85.56 193 THR A C 1
ATOM 1552 O O . THR A 1 193 ? 17.239 4.837 -29.169 1.00 85.56 193 THR A O 1
ATOM 1555 N N . CYS A 1 194 ? 18.723 6.495 -29.456 1.00 70.19 194 CYS A N 1
ATOM 1556 C CA . CYS A 1 194 ? 18.719 6.469 -30.921 1.00 70.19 194 CYS A CA 1
ATOM 1557 C C . CYS A 1 194 ? 19.894 5.645 -31.465 1.00 70.19 194 CYS A C 1
ATOM 1559 O O . CYS A 1 194 ? 20.409 5.952 -32.535 1.00 70.19 194 CYS A O 1
ATOM 1561 N N . GLU A 1 195 ? 20.378 4.658 -30.705 1.00 67.56 195 GLU A N 1
ATOM 1562 C CA . GLU A 1 195 ? 21.449 3.766 -31.147 1.00 67.56 195 GLU A CA 1
ATOM 1563 C C . GLU A 1 195 ? 20.890 2.891 -32.279 1.00 67.56 195 GLU A C 1
ATOM 1565 O O . GLU A 1 195 ? 20.314 1.829 -32.055 1.00 67.56 195 GLU A O 1
ATOM 1570 N N . SER A 1 196 ? 20.985 3.396 -33.510 1.00 52.56 196 SER A N 1
ATOM 1571 C CA . SER A 1 196 ? 20.779 2.624 -34.729 1.00 52.56 196 SER A CA 1
ATOM 1572 C C . SER A 1 196 ? 21.766 1.465 -34.692 1.00 52.56 196 SER A C 1
ATOM 1574 O O . SER A 1 196 ? 22.972 1.707 -34.633 1.00 52.56 196 SER A O 1
ATOM 1576 N N . GLY A 1 197 ? 21.274 0.225 -34.683 1.00 54.19 197 GLY A N 1
ATOM 1577 C CA . GLY A 1 197 ? 22.117 -0.969 -34.645 1.00 54.19 197 GLY A CA 1
ATOM 1578 C C . GLY A 1 197 ? 23.228 -0.903 -35.695 1.00 54.19 197 GLY A C 1
ATOM 1579 O O . GLY A 1 197 ? 22.981 -1.070 -36.883 1.00 54.19 197 GLY A O 1
ATOM 1580 N N . THR A 1 198 ? 24.447 -0.626 -35.242 1.00 39.44 198 THR A N 1
ATOM 1581 C CA . THR A 1 198 ? 25.687 -0.626 -36.026 1.00 39.44 198 THR A CA 1
ATOM 1582 C C . THR A 1 198 ? 26.761 -1.058 -35.021 1.00 39.44 198 THR A C 1
ATOM 1584 O O . THR A 1 198 ? 26.860 -0.459 -33.957 1.00 39.44 198 THR A O 1
ATOM 1587 N N . SER A 1 199 ? 27.510 -2.143 -35.188 1.00 39.03 199 SER A N 1
ATOM 1588 C CA . SER A 1 199 ? 28.000 -2.742 -36.423 1.00 39.03 199 SER A CA 1
ATOM 1589 C C . SER A 1 199 ? 27.999 -4.264 -36.329 1.00 39.03 199 SER A C 1
ATOM 1591 O O . SER A 1 199 ? 28.349 -4.836 -35.297 1.00 39.03 199 SER A O 1
ATOM 1593 N N . GLN A 1 200 ? 27.692 -4.916 -37.449 1.00 40.38 200 GLN A N 1
ATOM 1594 C CA . GLN A 1 200 ? 28.204 -6.254 -37.705 1.00 40.38 200 GLN A CA 1
ATOM 1595 C C . GLN A 1 200 ? 29.725 -6.229 -37.530 1.00 40.38 200 GLN A C 1
ATOM 1597 O O . GLN A 1 200 ? 30.420 -5.442 -38.176 1.00 40.38 200 GLN A O 1
ATOM 1602 N N . VAL A 1 201 ? 30.234 -7.073 -36.638 1.00 36.81 201 VAL A N 1
ATOM 1603 C CA . VAL A 1 201 ? 31.656 -7.391 -36.579 1.00 36.81 201 VAL A CA 1
ATOM 1604 C C . VAL A 1 201 ? 31.955 -8.206 -37.836 1.00 36.81 201 VAL A C 1
ATOM 1606 O O . VAL A 1 201 ? 31.681 -9.402 -37.893 1.00 36.81 201 VAL A O 1
ATOM 1609 N N . LEU A 1 202 ? 32.450 -7.540 -38.880 1.00 37.09 202 LEU A N 1
ATOM 1610 C CA . LEU A 1 202 ? 33.169 -8.216 -39.955 1.00 37.09 202 LEU A CA 1
ATOM 1611 C C . LEU A 1 202 ? 34.426 -8.856 -39.337 1.00 37.09 202 LEU A C 1
ATOM 1613 O O . LEU A 1 202 ? 35.080 -8.211 -38.511 1.00 37.09 202 LEU A O 1
ATOM 1617 N N . PRO A 1 203 ? 34.765 -10.109 -39.684 1.00 37.25 203 PRO A N 1
ATOM 1618 C CA . PRO A 1 203 ? 35.922 -10.779 -39.108 1.00 37.25 203 PRO A CA 1
ATOM 1619 C C . PRO A 1 203 ? 37.215 -10.080 -39.563 1.00 37.25 203 PRO A C 1
ATOM 1621 O O . PRO A 1 203 ? 37.289 -9.626 -40.709 1.00 37.25 203 PRO A O 1
ATOM 1624 N N . PRO A 1 204 ? 38.243 -9.976 -38.702 1.00 36.16 204 PRO A N 1
ATOM 1625 C CA . PRO A 1 204 ? 39.522 -9.420 -39.111 1.00 36.16 204 PRO A CA 1
ATOM 1626 C C . PRO A 1 204 ? 40.181 -10.349 -40.133 1.00 36.16 204 PRO A C 1
ATOM 1628 O O . PRO A 1 204 ? 40.370 -11.543 -39.898 1.00 36.16 204 PRO A O 1
ATOM 1631 N N . ASN A 1 205 ? 40.499 -9.768 -41.289 1.00 30.62 205 ASN A N 1
ATOM 1632 C CA . ASN A 1 205 ? 41.234 -10.421 -42.353 1.00 30.62 205 ASN A CA 1
ATOM 1633 C C . ASN A 1 205 ? 42.654 -10.754 -41.874 1.00 30.62 205 ASN A C 1
ATOM 1635 O O . ASN A 1 205 ? 43.341 -9.936 -41.262 1.00 30.62 205 ASN A O 1
ATOM 1639 N N . ASN A 1 206 ? 43.049 -11.981 -42.172 1.00 30.66 206 ASN A N 1
ATOM 1640 C CA . ASN A 1 206 ? 44.288 -12.625 -41.791 1.00 30.66 206 ASN A CA 1
ATOM 1641 C C . ASN A 1 206 ? 45.459 -12.031 -42.596 1.00 30.66 206 ASN A C 1
ATOM 1643 O O . ASN A 1 206 ? 45.500 -12.194 -43.814 1.00 30.66 206 ASN A O 1
ATOM 1647 N N . HIS A 1 207 ? 46.433 -11.405 -41.934 1.00 32.75 207 HIS A N 1
ATOM 1648 C CA . HIS A 1 207 ? 47.789 -11.311 -42.475 1.00 32.75 207 HIS A CA 1
ATOM 1649 C C . HIS A 1 207 ? 48.787 -11.818 -41.440 1.00 32.75 207 HIS A C 1
ATOM 1651 O O . HIS A 1 207 ? 49.000 -11.221 -40.389 1.00 32.75 207 HIS A O 1
ATOM 1657 N N . GLN A 1 208 ? 49.347 -12.975 -41.784 1.00 28.17 208 GLN A N 1
ATOM 1658 C CA . GLN A 1 208 ? 50.454 -13.651 -41.135 1.00 28.17 208 GLN A CA 1
ATOM 1659 C C . GLN A 1 208 ? 51.717 -12.791 -41.215 1.00 28.17 208 GLN A C 1
ATOM 1661 O O . GLN A 1 208 ? 52.136 -12.432 -42.314 1.00 28.17 208 GLN A O 1
ATOM 1666 N N . VAL A 1 209 ? 52.351 -12.555 -40.070 1.00 29.19 209 VAL A N 1
ATOM 1667 C CA . VAL A 1 209 ? 53.811 -12.525 -39.946 1.00 29.19 209 VAL A CA 1
ATOM 1668 C C . VAL A 1 209 ? 54.136 -13.221 -38.625 1.00 29.19 209 VAL A C 1
ATOM 1670 O O . VAL A 1 209 ? 53.663 -12.809 -37.569 1.00 29.19 209 VAL A O 1
ATOM 1673 N N . GLU A 1 210 ? 54.875 -14.319 -38.719 1.00 29.23 210 GLU A N 1
ATOM 1674 C CA . GLU A 1 210 ? 55.452 -15.083 -37.608 1.00 29.23 210 GLU A CA 1
ATOM 1675 C C . GLU A 1 210 ? 56.990 -14.856 -37.609 1.00 29.23 210 GLU A C 1
ATOM 1677 O O . GLU A 1 210 ? 57.482 -14.152 -38.495 1.00 29.23 210 GLU A O 1
ATOM 1682 N N . PRO A 1 211 ? 57.762 -15.371 -36.638 1.00 34.41 211 PRO A N 1
ATOM 1683 C CA . PRO A 1 211 ? 58.265 -14.628 -35.485 1.00 34.41 211 PRO A CA 1
ATOM 1684 C C . PRO A 1 211 ? 59.798 -14.441 -35.522 1.00 34.41 211 PRO A C 1
ATOM 1686 O O . PRO A 1 211 ? 60.493 -15.096 -36.293 1.00 34.41 211 PRO A O 1
ATOM 1689 N N . GLU A 1 212 ? 60.346 -13.604 -34.637 1.00 26.39 212 GLU A N 1
ATOM 1690 C CA . GLU A 1 212 ? 61.747 -13.741 -34.218 1.00 26.39 212 GLU A CA 1
ATOM 1691 C C . GLU A 1 212 ? 61.849 -13.768 -32.692 1.00 26.39 212 GLU A C 1
ATOM 1693 O O . GLU A 1 212 ? 61.341 -12.897 -31.979 1.00 26.39 212 GLU A O 1
ATOM 1698 N N . ASP A 1 213 ? 62.503 -14.833 -32.238 1.00 25.67 213 ASP A N 1
ATOM 1699 C CA . ASP A 1 213 ? 62.904 -15.150 -30.880 1.00 25.67 213 ASP A CA 1
ATOM 1700 C C . ASP A 1 213 ? 63.911 -14.136 -30.323 1.00 25.67 213 ASP A C 1
ATOM 1702 O O . ASP A 1 213 ? 64.799 -13.674 -31.033 1.00 25.67 213 ASP A O 1
ATOM 1706 N N . THR A 1 214 ? 63.864 -13.889 -29.013 1.00 28.70 214 THR A N 1
ATOM 1707 C CA . THR A 1 214 ? 65.065 -13.904 -28.158 1.00 28.70 214 THR A CA 1
ATOM 1708 C C . THR A 1 214 ? 64.635 -14.078 -26.702 1.00 28.70 214 THR A C 1
ATOM 1710 O O . THR A 1 214 ? 63.944 -13.243 -26.116 1.00 28.70 214 THR A O 1
ATOM 1713 N N . GLU A 1 215 ? 65.063 -15.201 -26.133 1.00 27.02 215 GLU A N 1
ATOM 1714 C CA . GLU A 1 215 ? 65.010 -15.565 -24.720 1.00 27.02 215 GLU A CA 1
ATOM 1715 C C . GLU A 1 215 ? 65.780 -14.578 -23.823 1.00 27.02 215 GLU A C 1
ATOM 1717 O O . GLU A 1 215 ? 66.831 -14.073 -24.214 1.00 27.02 215 GLU A O 1
ATOM 1722 N N . SER A 1 216 ? 65.344 -14.411 -22.566 1.00 27.89 216 SER A N 1
ATOM 1723 C CA . SER A 1 216 ? 66.186 -14.698 -21.380 1.00 27.89 216 SER A CA 1
ATOM 1724 C C . SER A 1 216 ? 65.449 -14.450 -20.052 1.00 27.89 216 SER A C 1
ATOM 1726 O O . SER A 1 216 ? 65.236 -13.322 -19.625 1.00 27.89 216 SER A O 1
ATOM 1728 N N . GLN A 1 217 ? 65.063 -15.562 -19.426 1.00 28.47 217 GLN A N 1
ATOM 1729 C CA . GLN A 1 217 ? 65.290 -15.962 -18.027 1.00 28.47 217 GLN A CA 1
ATOM 1730 C C . GLN A 1 217 ? 65.216 -14.950 -16.849 1.00 28.47 217 GLN A C 1
ATOM 1732 O O . GLN A 1 217 ? 66.081 -14.107 -16.661 1.00 28.47 217 GLN A O 1
ATOM 1737 N N . THR A 1 218 ? 64.237 -15.241 -15.973 1.00 24.86 218 THR A N 1
ATOM 1738 C CA . THR A 1 218 ? 64.292 -15.451 -14.499 1.00 24.86 218 THR A CA 1
ATOM 1739 C C . THR A 1 218 ? 64.925 -14.407 -13.560 1.00 24.86 218 THR A C 1
ATOM 1741 O O . THR A 1 218 ? 66.091 -14.070 -13.695 1.00 24.86 218 THR A O 1
ATOM 1744 N N . VAL A 1 219 ? 64.206 -14.046 -12.480 1.00 26.89 219 VAL A N 1
ATOM 1745 C CA . VAL A 1 219 ? 64.533 -14.366 -11.061 1.00 26.89 219 VAL A CA 1
ATOM 1746 C C . VAL A 1 219 ? 63.469 -13.760 -10.118 1.00 26.89 219 VAL A C 1
ATOM 1748 O O . VA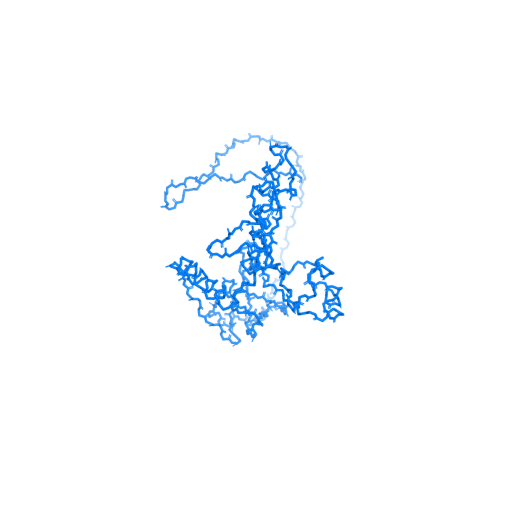L A 1 219 ? 63.029 -12.626 -10.275 1.00 26.89 219 VAL A O 1
ATOM 1751 N N . GLN A 1 220 ? 63.041 -14.571 -9.147 1.00 27.44 220 GLN A N 1
ATOM 1752 C CA . GLN A 1 220 ? 62.169 -14.249 -8.009 1.00 27.44 220 GLN A CA 1
ATOM 1753 C C . GLN A 1 220 ? 62.855 -13.309 -6.998 1.00 27.44 220 GLN A C 1
ATOM 1755 O O . GLN A 1 220 ? 64.039 -13.503 -6.747 1.00 27.44 220 GLN A O 1
ATOM 1760 N N . GLN A 1 221 ? 62.098 -12.424 -6.328 1.00 27.80 221 GLN A N 1
ATOM 1761 C CA . GLN A 1 221 ? 62.078 -12.258 -4.854 1.00 27.80 221 GLN A CA 1
ATOM 1762 C C . GLN A 1 221 ? 61.227 -11.048 -4.411 1.00 27.80 221 GLN A C 1
ATOM 1764 O O . GLN A 1 221 ? 61.550 -9.904 -4.713 1.00 27.80 221 GLN A O 1
ATOM 1769 N N . ASP A 1 222 ? 60.187 -11.320 -3.619 1.00 29.31 222 ASP A N 1
ATOM 1770 C CA . ASP A 1 222 ? 59.762 -10.470 -2.492 1.00 29.31 222 ASP A CA 1
ATOM 1771 C C . ASP A 1 222 ? 60.773 -10.686 -1.338 1.00 29.31 222 ASP A C 1
ATOM 1773 O O . ASP A 1 222 ? 61.267 -11.816 -1.218 1.00 29.31 222 ASP A O 1
ATOM 1777 N N . PRO A 1 223 ? 61.097 -9.694 -0.468 1.00 35.62 223 PRO A N 1
ATOM 1778 C CA . PRO A 1 223 ? 60.113 -9.183 0.498 1.00 35.62 223 PRO A CA 1
ATOM 1779 C C . PRO A 1 223 ? 60.267 -7.716 0.988 1.00 35.62 223 PRO A C 1
ATOM 1781 O O . PRO A 1 223 ? 61.274 -7.045 0.802 1.00 35.62 223 PRO A O 1
ATOM 1784 N N . ALA A 1 224 ? 59.255 -7.309 1.766 1.00 25.95 224 ALA A N 1
ATOM 1785 C CA . ALA A 1 224 ? 59.277 -6.317 2.852 1.00 25.95 224 ALA A CA 1
ATOM 1786 C C . ALA A 1 224 ? 59.181 -4.806 2.520 1.00 25.95 224 ALA A C 1
ATOM 1788 O O . ALA A 1 224 ? 60.162 -4.089 2.367 1.00 25.95 224 ALA A O 1
ATOM 1789 N N . GLY A 1 225 ? 57.937 -4.312 2.591 1.00 26.89 225 GLY A N 1
ATOM 1790 C CA . GLY A 1 225 ? 57.492 -3.247 3.503 1.00 26.89 225 GLY A CA 1
ATOM 1791 C C . GLY A 1 225 ? 58.225 -1.908 3.503 1.00 26.89 225 GLY A C 1
ATOM 1792 O O . GLY A 1 225 ? 59.261 -1.797 4.140 1.00 26.89 225 GLY A O 1
ATOM 1793 N N . HIS A 1 226 ? 57.586 -0.860 2.969 1.00 32.94 226 HIS A N 1
ATOM 1794 C CA . HIS A 1 226 ? 57.809 0.536 3.368 1.00 32.94 226 HIS A CA 1
ATOM 1795 C C . HIS A 1 226 ? 56.471 1.289 3.470 1.00 32.94 226 HIS A C 1
ATOM 1797 O O . HIS A 1 226 ? 55.714 1.428 2.511 1.00 32.94 226 HIS A O 1
ATOM 1803 N N . THR A 1 227 ? 56.192 1.767 4.679 1.00 34.16 227 THR A N 1
ATOM 1804 C CA . THR A 1 227 ? 55.128 2.704 5.045 1.00 34.16 227 THR A CA 1
ATOM 1805 C C . THR A 1 227 ? 55.387 4.087 4.446 1.00 34.16 227 THR A C 1
ATOM 1807 O O . THR A 1 227 ? 56.390 4.718 4.772 1.00 34.16 227 THR A O 1
ATOM 1810 N N . GLY A 1 228 ? 54.455 4.580 3.625 1.00 31.25 228 GLY A N 1
ATOM 1811 C CA . GLY A 1 228 ? 54.385 5.968 3.152 1.00 31.25 228 GLY A CA 1
ATOM 1812 C C . GLY A 1 228 ? 53.052 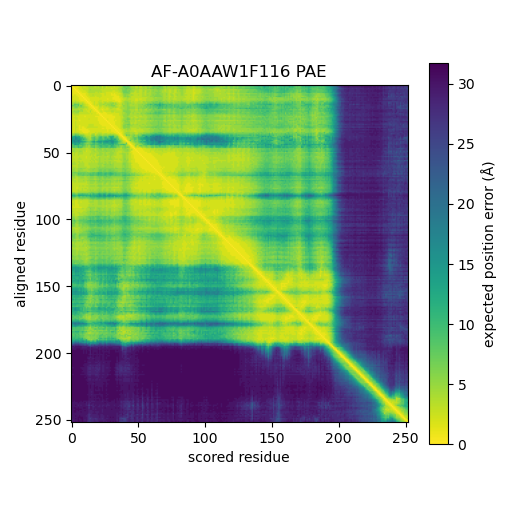6.628 3.551 1.00 31.25 228 GLY A C 1
ATOM 1813 O O . GLY A 1 228 ? 52.064 5.921 3.764 1.00 31.25 228 GLY A O 1
ATOM 1814 N N . PRO A 1 229 ? 53.000 7.963 3.719 1.00 33.25 229 PRO A N 1
ATOM 1815 C CA . PRO A 1 229 ? 51.943 8.639 4.471 1.00 33.25 229 PRO A CA 1
ATOM 1816 C C . PRO A 1 229 ? 50.592 8.689 3.737 1.00 33.25 229 PRO A C 1
ATOM 1818 O O . PRO A 1 229 ? 50.511 9.008 2.553 1.00 33.25 229 PRO A O 1
ATOM 1821 N N . LYS A 1 230 ? 49.512 8.412 4.485 1.00 34.38 230 LYS A N 1
ATOM 1822 C CA . LYS A 1 230 ? 48.110 8.492 4.042 1.00 34.38 230 LYS A CA 1
ATOM 1823 C C . LYS A 1 230 ? 47.753 9.915 3.586 1.00 34.38 230 LYS A C 1
ATOM 1825 O O . LYS A 1 230 ? 47.812 10.851 4.380 1.00 34.38 230 LYS A O 1
ATOM 1830 N N . GLN A 1 231 ? 47.312 10.058 2.335 1.00 41.00 231 GLN A N 1
ATOM 1831 C CA . GLN A 1 231 ? 46.622 11.258 1.850 1.00 41.00 231 GLN A CA 1
ATOM 1832 C C . GLN A 1 231 ? 45.298 11.473 2.618 1.00 41.00 231 GLN A C 1
ATOM 1834 O O . GLN A 1 231 ? 44.632 10.492 2.964 1.00 41.00 231 GLN A O 1
ATOM 1839 N N . PRO A 1 232 ? 44.882 12.725 2.892 1.00 40.59 232 PRO A N 1
ATOM 1840 C CA . PRO A 1 232 ? 43.606 12.999 3.547 1.00 40.59 232 PRO A CA 1
ATOM 1841 C C . PRO A 1 232 ? 42.418 12.660 2.623 1.00 40.59 232 PRO A C 1
ATOM 1843 O O . PRO A 1 232 ? 42.544 12.764 1.401 1.00 40.59 232 PRO A O 1
ATOM 1846 N N . PRO A 1 233 ? 41.250 12.273 3.173 1.00 49.97 233 PRO A N 1
ATOM 1847 C CA . PRO A 1 233 ? 40.098 11.882 2.367 1.00 49.97 233 PRO A CA 1
ATOM 1848 C C . PRO A 1 233 ? 39.570 13.070 1.554 1.00 49.97 233 PRO A C 1
ATOM 1850 O O . PRO A 1 233 ? 39.297 14.142 2.097 1.00 49.97 233 PRO A O 1
ATOM 1853 N N . ALA A 1 234 ? 39.405 12.867 0.246 1.00 52.81 234 ALA A N 1
ATOM 1854 C CA . ALA A 1 234 ? 38.832 13.856 -0.656 1.00 52.81 234 ALA A CA 1
ATOM 1855 C C . ALA A 1 234 ? 37.364 14.128 -0.281 1.00 52.81 234 ALA A C 1
ATOM 1857 O O . ALA A 1 234 ? 36.486 13.282 -0.455 1.00 52.81 234 ALA A O 1
ATOM 1858 N N . TYR A 1 235 ? 37.090 15.321 0.240 1.00 61.62 235 TYR A N 1
ATOM 1859 C CA . TYR A 1 235 ? 35.730 15.799 0.458 1.00 61.62 235 TYR A CA 1
ATOM 1860 C C . TYR A 1 235 ? 35.140 16.290 -0.866 1.00 61.62 235 TYR A C 1
ATOM 1862 O O . TYR A 1 235 ? 35.747 17.111 -1.551 1.00 61.62 235 TYR A O 1
ATOM 1870 N N . THR A 1 236 ? 33.940 15.829 -1.226 1.00 69.31 236 THR A N 1
ATOM 1871 C CA . THR A 1 236 ? 33.212 16.363 -2.388 1.00 69.31 236 THR A CA 1
ATOM 1872 C C . THR A 1 236 ? 32.145 17.352 -1.927 1.00 69.31 236 THR A C 1
ATOM 1874 O O . THR A 1 236 ? 31.316 17.040 -1.067 1.00 69.31 236 THR A O 1
ATOM 1877 N N . THR A 1 237 ? 32.151 18.550 -2.510 1.00 60.16 237 THR A N 1
ATOM 1878 C CA . THR A 1 237 ? 31.179 19.611 -2.216 1.00 60.16 237 THR A CA 1
ATOM 1879 C C . THR A 1 237 ? 30.054 19.592 -3.247 1.00 60.16 237 THR A C 1
ATOM 1881 O O . THR A 1 237 ? 30.287 19.570 -4.452 1.00 60.16 237 THR A O 1
ATOM 1884 N N . THR A 1 238 ? 28.809 19.594 -2.776 1.00 71.06 238 THR A N 1
ATOM 1885 C CA . THR A 1 238 ? 27.622 19.687 -3.645 1.00 71.06 238 THR A CA 1
ATOM 1886 C C . THR A 1 238 ? 27.451 21.096 -4.224 1.00 71.06 238 THR A C 1
ATOM 1888 O O . THR A 1 238 ? 27.959 22.067 -3.667 1.00 71.06 238 THR A O 1
ATOM 1891 N N . ARG A 1 239 ? 26.643 21.250 -5.285 1.00 48.62 239 ARG A N 1
ATOM 1892 C CA . ARG A 1 239 ? 26.351 22.562 -5.906 1.00 48.62 239 ARG A CA 1
ATOM 1893 C C . ARG A 1 239 ? 25.756 23.617 -4.954 1.00 48.62 239 ARG A C 1
ATOM 1895 O O . ARG A 1 239 ? 25.699 24.784 -5.310 1.00 48.62 239 ARG A O 1
ATOM 1902 N N . SER A 1 240 ? 25.266 23.208 -3.781 1.00 65.94 240 SER A N 1
ATOM 1903 C CA . SER A 1 240 ? 24.736 24.088 -2.732 1.00 65.94 240 SER A CA 1
ATOM 1904 C C . SER A 1 240 ? 25.723 24.311 -1.575 1.00 65.94 240 SER A C 1
ATOM 1906 O O . SER A 1 240 ? 25.304 24.710 -0.494 1.00 65.94 240 SER A O 1
ATOM 1908 N N . GLY A 1 241 ? 27.008 23.982 -1.755 1.00 60.69 241 GLY A N 1
ATOM 1909 C CA . GLY A 1 241 ? 28.070 24.229 -0.773 1.00 60.69 241 GLY A CA 1
ATOM 1910 C C . GLY A 1 241 ? 28.161 23.222 0.378 1.00 60.69 241 GLY A C 1
ATOM 1911 O O . GLY A 1 241 ? 28.967 23.407 1.283 1.00 60.69 241 GLY A O 1
ATOM 1912 N N . ARG A 1 242 ? 27.365 22.143 0.379 1.00 62.41 242 ARG A N 1
ATOM 1913 C CA . ARG A 1 242 ? 27.410 21.139 1.456 1.00 62.41 242 ARG A CA 1
ATOM 1914 C C . ARG A 1 242 ? 28.532 20.128 1.219 1.00 62.41 242 ARG A C 1
ATOM 1916 O O . ARG A 1 242 ? 28.528 19.472 0.174 1.00 62.41 242 ARG A O 1
ATOM 1923 N N . THR A 1 243 ? 29.413 19.969 2.205 1.00 76.06 243 THR A N 1
ATOM 1924 C CA . THR A 1 243 ? 30.491 18.968 2.236 1.00 76.06 243 THR A CA 1
ATOM 1925 C C . THR A 1 243 ? 29.931 17.573 2.511 1.00 76.06 243 THR A C 1
ATOM 1927 O O . THR A 1 243 ? 29.276 17.355 3.534 1.00 76.06 243 THR A O 1
ATOM 1930 N N . VAL A 1 244 ? 30.178 16.620 1.610 1.00 66.56 244 VAL A N 1
ATOM 1931 C CA . VAL A 1 244 ? 29.777 15.215 1.768 1.00 66.56 244 VAL A CA 1
ATOM 1932 C C . VAL A 1 244 ? 30.977 14.416 2.265 1.00 66.56 244 VAL A C 1
ATOM 1934 O O . VAL A 1 244 ? 32.019 14.387 1.613 1.00 66.56 244 VAL A O 1
ATOM 1937 N N . LYS A 1 245 ? 30.833 13.779 3.433 1.00 65.19 245 LYS A N 1
ATOM 1938 C CA . LYS A 1 245 ? 31.825 12.828 3.947 1.00 65.19 245 LYS A CA 1
ATOM 1939 C C . LYS A 1 245 ? 31.612 11.460 3.283 1.00 65.19 245 LYS A C 1
ATOM 1941 O O . LYS A 1 245 ? 30.452 11.070 3.118 1.00 65.19 245 LYS A O 1
ATOM 1946 N N . PRO A 1 246 ? 32.679 10.737 2.905 1.00 62.97 246 PRO A N 1
ATOM 1947 C CA . PRO A 1 246 ? 32.547 9.364 2.434 1.00 62.97 246 PRO A CA 1
ATOM 1948 C C . PRO A 1 246 ? 31.950 8.474 3.534 1.00 62.97 246 PRO A C 1
ATOM 1950 O O . PRO A 1 246 ? 32.096 8.745 4.724 1.00 62.97 246 PRO A O 1
ATOM 1953 N N . ARG A 1 247 ? 31.216 7.443 3.111 1.00 60.91 247 ARG A N 1
ATOM 1954 C CA . ARG A 1 247 ? 30.570 6.463 3.992 1.00 60.91 247 ARG A CA 1
ATOM 1955 C C . ARG A 1 247 ? 31.606 5.470 4.527 1.00 60.91 247 ARG A C 1
ATOM 1957 O O . ARG A 1 247 ? 32.301 4.857 3.722 1.00 60.91 247 ARG A O 1
ATOM 1964 N N . ASP A 1 248 ? 31.655 5.285 5.843 1.00 55.72 248 ASP A N 1
ATOM 1965 C CA . ASP A 1 248 ? 32.409 4.192 6.462 1.00 55.72 248 ASP A CA 1
ATOM 1966 C C . ASP A 1 248 ? 31.589 2.905 6.339 1.00 55.72 248 ASP A C 1
ATOM 1968 O O . ASP A 1 248 ? 30.485 2.794 6.878 1.00 55.72 248 ASP A O 1
ATOM 1972 N N . ILE A 1 249 ? 32.102 1.953 5.564 1.00 56.72 249 ILE A N 1
ATOM 1973 C CA . ILE A 1 249 ? 31.564 0.597 5.487 1.00 56.72 249 ILE A CA 1
ATOM 1974 C C . ILE A 1 249 ? 32.289 -0.189 6.578 1.00 56.72 249 ILE A C 1
ATOM 1976 O O . ILE A 1 249 ? 33.499 -0.373 6.499 1.00 56.72 249 ILE A O 1
ATOM 1980 N N . LEU A 1 250 ? 31.564 -0.577 7.626 1.00 46.38 250 LEU A N 1
ATOM 1981 C CA . LEU A 1 250 ? 32.060 -1.548 8.595 1.00 46.38 250 LEU A CA 1
ATOM 1982 C C . LEU A 1 250 ? 31.858 -2.935 7.985 1.00 46.38 250 LEU A C 1
ATOM 1984 O O . LEU A 1 250 ? 30.716 -3.317 7.725 1.00 46.38 250 LEU A O 1
ATOM 1988 N N . ASP A 1 251 ? 32.955 -3.648 7.743 1.00 43.88 251 ASP A N 1
ATOM 1989 C CA . ASP A 1 251 ? 32.919 -5.064 7.387 1.00 43.88 251 ASP A CA 1
ATOM 1990 C C . ASP A 1 251 ? 32.445 -5.859 8.617 1.00 43.88 251 ASP A C 1
ATOM 1992 O O . ASP A 1 251 ? 33.103 -5.857 9.661 1.00 43.88 251 ASP A O 1
ATOM 1996 N N . LEU A 1 252 ? 31.264 -6.474 8.497 1.00 45.88 252 LEU A N 1
ATOM 1997 C CA . LEU A 1 252 ? 30.698 -7.459 9.425 1.00 45.88 252 LEU A CA 1
ATOM 1998 C C . LEU A 1 252 ? 30.680 -8.825 8.745 1.00 45.88 252 LEU A C 1
ATOM 2000 O O . LEU A 1 252 ? 30.196 -8.881 7.590 1.00 45.88 252 LEU A O 1
#

Mean predicted aligned error: 14.91 Å

Sequence (252 aa):
MFARFGIPQTVISNNGPCYSSQEFRGFSHAWDFEHITSSPLYPQSNSLAEKTVQTVKALMDKAHAQRTDPYLSLLEYRNTPVDGLKSPAQLLMSRCLRSILPITEKQLQPELVCRSTVHSRRQLCQQRQKQYYDRNARTLPALPEGAMVRFQLPTGTWEPATVVEPAGTQRSYNIRTDGGHMLRRNRRHLLQTCESGTSQVLPPNNHQVEPEDTESQTVQQDPAGHTGPKQPPAYTTTRSGRTVKPRDILDL

Solvent-accessible surface area (backbone atoms only — not comparable to full-atom values): 15961 Å² total; per-residue (Å²): 106,46,94,81,74,48,76,59,68,65,49,77,45,59,67,45,74,77,62,68,31,71,67,42,52,51,50,29,62,77,65,68,28,47,77,46,64,38,48,62,95,43,64,76,79,48,39,67,63,55,50,50,50,52,51,50,50,54,44,40,54,50,19,58,76,68,74,47,64,44,66,56,52,54,51,50,57,32,55,42,61,50,96,94,41,73,14,58,32,30,72,76,64,22,17,46,72,93,64,95,63,94,73,57,72,75,50,54,44,74,49,86,68,60,62,67,61,54,49,55,51,51,50,52,53,49,52,53,52,45,52,66,62,47,72,84,57,76,88,77,78,86,79,56,68,67,36,44,25,30,37,60,45,97,89,69,49,73,45,67,29,33,32,60,42,77,39,102,46,91,67,25,30,31,29,34,34,86,88,68,48,80,44,58,38,39,53,90,47,47,44,81,49,88,76,70,94,75,74,86,81,72,78,84,81,87,77,91,82,84,88,85,89,82,89,83,84,89,84,91,80,88,85,84,89,83,93,75,85,83,77,79,83,84,69,50,68,46,101,83,72,50,76,43,76,83,81,84,81,79,91,127

Nearest PDB structures (foldseek):
  6wau-assembly1_A  TM=8.911E-01  e=5.166E-04  Homo sapiens
  7lky-assembly4_D  TM=8.738E-01  e=1.104E-03  Homo sapiens
  5xfn-assembly1_A  TM=8.088E-01  e=9.129E-04  Homo sapiens
  6wat-assembly7_GC  TM=8.080E-01  e=1.421E-03  Homo sapiens
  5xfq-assembly1_A  TM=7.450E-01  e=9.725E-04  Mus musculus

Secondary structure (DSSP, 8-state):
-HHHH---SEEEE---TTTSSHHHHHHHHHTT-EEEEPPTT-GGGGHHHHHHHHHHHHHHHHHHHHT--HHHHHHHHHHS-BTTBPPHHHHHHSSPPP-SS---HHHHS--PPPHHHHHHHHHHHHHHHHHHHHTT--PPPPPPTT-EEEEE-TTS-EEEEEEEEE-SSTTEEEEEETTS-EEEEEGGGEEE---------PPPPP----------------------PPPPP-PEEPTTSPEEPPP-----